Protein AF-A0A059F134-F1 (afdb_monomer)

Solvent-accessible surface area (backbone atoms only — not comparable to full-atom values): 10584 Å² total; per-residue (Å²): 113,68,84,37,81,95,35,43,62,53,50,72,74,30,67,62,47,47,55,62,66,69,61,66,70,82,72,83,47,71,69,58,50,54,48,48,51,55,50,52,50,50,51,49,51,56,49,49,55,48,49,54,50,52,42,71,73,64,70,53,89,82,72,51,71,69,63,45,65,72,32,58,70,51,29,41,49,49,26,54,50,23,54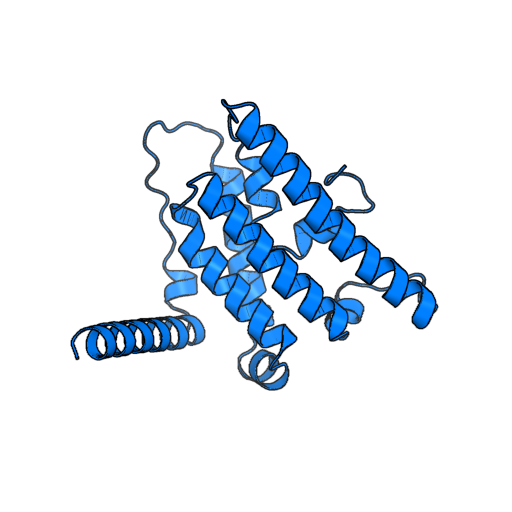,50,40,47,52,51,35,63,74,72,63,44,62,85,50,45,68,60,43,52,51,52,34,48,53,35,42,33,49,37,77,35,50,70,60,29,59,76,68,46,43,65,60,55,48,50,57,54,50,52,53,55,53,60,52,65,72,68,62,83,77,77,68,96,80,71,84,78,77,80,67,61,68,63,64,66,33,72,65,44,47,51,48,54,52,53,51,52,50,52,54,51,54,55,57,57,65,73,73,112

Mean predicted aligned error: 8.73 Å

Foldseek 3Di:
DCPDPVNVVVVVLAFCPVVVVLVVQPPPDPVLVVVVVVLVVVLVVLVVVVVVCCCVVPVDPDDDPVNLLVDLSSLVSSLVVLVSSLVNCVVSVVVLCNVLSVVLSVLSVCSNPPVVVNVVLVVVVLNVVSRVVSVVVSVVPPPDDPDDPDDPDCVSVPDPVVVVVVVVVVVVVVVVVVVVVD

Secondary structure (DSSP, 8-state):
-TTSGGGHHHHHHSTTHHHHHHT-----SHHHHHHHHHHHHHHHHHHHHHHHHHHHHH--S---HHHHHT-HHHHHHHHHHHHHHHHHHHHTT-GGGHHHHHHHHHHHHHHHH-HHHHHHTTHHHHHHHHHHHHHHHHHH-SS--SS------HHHHHSHHHHHHHHHHHHHHHHHHHHTT-

Organism: NCBI:txid1288291

Sequence (182 aa):
IIFSDNYKLLLQILPGLELFFLMEIEIKFKKDKAFLIRYLQLIILKFEIFRFRFFNITSNVDANLNTLHSNADFNEMVAILSALSQRLYEIFKLYEYLEILEYLNFILFIRAKFSDIYEQYNLDQEYKNTQLFIRERSFIGTNNISGSQIYIPTNFKESKFFKIFANKKKWYYFMKSVSKKK

Radius of gyration: 17.88 Å; Cα contacts (8 Å, |Δi|>4): 105; chains: 1; bounding box: 53×46×46 Å

Structure (mmCIF, N/CA/C/O backbone):
data_AF-A0A059F134-F1
#
_entry.id   AF-A0A059F134-F1
#
loop_
_atom_site.group_PDB
_atom_site.id
_atom_site.type_symbol
_atom_site.label_atom_id
_atom_site.label_alt_id
_atom_site.label_comp_id
_atom_site.label_asym_id
_atom_site.label_entity_id
_atom_site.label_seq_id
_atom_site.pdbx_PDB_ins_code
_atom_site.Cartn_x
_atom_site.Cartn_y
_atom_site.Cartn_z
_atom_site.occupancy
_atom_site.B_iso_or_equiv
_atom_site.auth_seq_id
_atom_site.auth_comp_id
_atom_site.auth_asym_id
_atom_site.auth_atom_id
_atom_site.pdbx_PDB_model_num
ATOM 1 N N . ILE A 1 1 ? 9.910 4.420 14.403 1.00 69.12 1 ILE A N 1
ATOM 2 C CA . ILE A 1 1 ? 10.503 3.478 13.420 1.00 69.12 1 ILE A CA 1
ATOM 3 C C . ILE A 1 1 ? 10.040 3.823 12.008 1.00 69.12 1 ILE A C 1
ATOM 5 O O . ILE A 1 1 ? 10.866 4.305 11.262 1.00 69.12 1 ILE A O 1
ATOM 9 N N . ILE A 1 2 ? 8.756 3.697 11.645 1.00 70.31 2 ILE A N 1
ATOM 10 C CA . ILE A 1 2 ? 8.304 3.980 10.261 1.00 70.31 2 ILE A CA 1
ATOM 11 C C . ILE A 1 2 ? 8.560 5.420 9.781 1.00 70.31 2 ILE A C 1
ATOM 13 O O . ILE A 1 2 ? 8.812 5.624 8.601 1.00 70.31 2 ILE A O 1
ATOM 17 N N . PHE A 1 3 ? 8.569 6.403 10.682 1.00 75.56 3 PHE A N 1
ATOM 18 C CA . PHE A 1 3 ? 8.867 7.799 10.335 1.00 75.56 3 PHE A CA 1
ATOM 19 C C . PHE A 1 3 ? 10.362 8.142 10.246 1.00 75.56 3 PHE A C 1
ATOM 21 O O . PHE A 1 3 ? 10.691 9.296 9.996 1.00 75.56 3 PHE A O 1
ATOM 28 N N . SER A 1 4 ? 11.279 7.197 10.486 1.00 81.50 4 SER A N 1
ATOM 29 C CA . SER A 1 4 ? 12.710 7.481 10.309 1.00 81.50 4 SER A CA 1
ATOM 30 C C . SER A 1 4 ? 13.056 7.591 8.826 1.00 81.50 4 SER A C 1
ATOM 32 O O . SER A 1 4 ? 12.424 6.917 8.010 1.00 81.50 4 SER A O 1
ATOM 34 N N . ASP A 1 5 ? 14.128 8.306 8.491 1.00 79.19 5 ASP A N 1
ATOM 35 C CA . ASP A 1 5 ? 14.561 8.515 7.102 1.00 79.19 5 ASP A CA 1
ATOM 36 C C . ASP A 1 5 ? 14.695 7.209 6.302 1.00 79.19 5 ASP A C 1
ATOM 38 O O . ASP A 1 5 ? 14.239 7.134 5.162 1.00 79.19 5 ASP A O 1
ATOM 42 N N . ASN A 1 6 ? 15.170 6.135 6.943 1.00 80.75 6 ASN A N 1
ATOM 43 C CA . ASN A 1 6 ? 15.310 4.800 6.343 1.00 80.75 6 ASN A CA 1
ATOM 44 C C . ASN A 1 6 ? 14.012 4.197 5.775 1.00 80.75 6 ASN A C 1
ATOM 46 O O . ASN A 1 6 ? 14.068 3.352 4.886 1.00 80.75 6 ASN A O 1
ATOM 50 N N . TYR A 1 7 ? 12.851 4.596 6.298 1.00 84.94 7 TYR A N 1
ATOM 51 C CA . TYR A 1 7 ? 11.550 4.013 5.956 1.00 84.94 7 TYR A CA 1
ATOM 52 C C . TYR A 1 7 ? 10.580 5.035 5.371 1.00 84.94 7 TYR A C 1
ATOM 54 O O . TYR A 1 7 ? 9.464 4.677 4.998 1.00 84.94 7 TYR A O 1
ATOM 62 N N . LYS A 1 8 ? 11.005 6.293 5.217 1.00 83.75 8 LYS A N 1
ATOM 63 C CA . LYS A 1 8 ? 10.181 7.364 4.649 1.00 83.75 8 LYS A CA 1
ATOM 64 C C . LYS A 1 8 ? 9.681 7.029 3.240 1.00 83.75 8 LYS A C 1
ATOM 66 O O . LYS A 1 8 ? 8.563 7.395 2.886 1.00 83.75 8 LYS A O 1
ATOM 71 N N . LEU A 1 9 ? 10.461 6.263 2.473 1.00 84.69 9 LEU A N 1
ATOM 72 C CA . LEU A 1 9 ? 10.063 5.745 1.162 1.00 84.69 9 LEU A CA 1
ATOM 73 C C . LEU A 1 9 ? 8.777 4.900 1.224 1.00 84.69 9 LEU A C 1
ATOM 75 O O . LEU A 1 9 ? 7.950 4.982 0.321 1.00 84.69 9 LEU A O 1
ATOM 79 N N . LEU A 1 10 ? 8.554 4.137 2.301 1.00 87.94 10 LEU A N 1
ATOM 80 C CA . LEU A 1 10 ? 7.338 3.330 2.464 1.00 87.94 10 LEU A CA 1
ATOM 81 C C . LEU A 1 10 ? 6.075 4.195 2.495 1.00 87.94 10 LEU A C 1
ATOM 83 O O . LEU A 1 10 ? 5.058 3.803 1.932 1.00 87.94 10 LEU A O 1
ATOM 87 N N . LEU A 1 11 ? 6.151 5.386 3.096 1.00 83.38 11 LEU A N 1
ATOM 88 C CA . LEU A 1 11 ? 5.042 6.344 3.131 1.00 83.38 11 LEU A CA 1
ATOM 89 C C . LEU A 1 11 ? 4.749 6.953 1.751 1.00 83.38 11 LEU A C 1
ATOM 91 O O . LEU A 1 11 ? 3.648 7.439 1.520 1.00 83.38 11 LEU A O 1
ATOM 95 N N . GLN A 1 12 ? 5.717 6.927 0.831 1.00 82.50 12 GLN A N 1
ATOM 96 C CA . GLN A 1 12 ? 5.551 7.425 -0.535 1.00 82.50 12 GLN A CA 1
ATOM 97 C C . GLN A 1 12 ? 4.968 6.356 -1.464 1.00 82.50 12 GLN A C 1
ATOM 99 O O . GLN A 1 12 ? 4.109 6.651 -2.291 1.00 82.50 12 GLN A O 1
ATOM 104 N N . ILE A 1 13 ? 5.427 5.109 -1.331 1.00 87.25 13 ILE A N 1
ATOM 105 C CA . ILE A 1 13 ? 5.074 4.042 -2.278 1.00 87.25 13 ILE A CA 1
ATOM 106 C C . ILE A 1 13 ? 3.805 3.282 -1.882 1.00 87.25 13 ILE A C 1
ATOM 108 O O . ILE A 1 13 ? 3.133 2.748 -2.762 1.00 87.25 13 ILE A O 1
ATOM 112 N N . LEU A 1 14 ? 3.458 3.227 -0.588 1.00 88.38 14 LEU A N 1
ATOM 113 C CA . LEU A 1 14 ? 2.318 2.444 -0.109 1.00 88.38 14 LEU A CA 1
ATOM 114 C C . LEU A 1 14 ? 1.048 3.292 0.006 1.00 88.38 14 LEU A C 1
ATOM 116 O O . LEU A 1 14 ? 1.000 4.225 0.814 1.00 88.38 14 LEU A O 1
ATOM 120 N N . PRO A 1 15 ? -0.015 2.951 -0.744 1.00 84.19 15 PRO A N 1
ATOM 121 C CA . PRO A 1 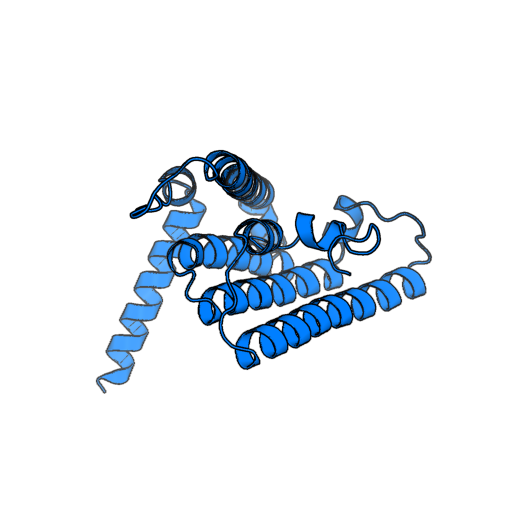15 ? -1.252 3.707 -0.704 1.00 84.19 15 PRO A CA 1
ATOM 122 C C . PRO A 1 15 ? -1.893 3.605 0.683 1.00 84.19 15 PRO A C 1
ATOM 124 O O . PRO A 1 15 ? -1.947 2.539 1.307 1.00 84.19 15 PRO A O 1
ATOM 127 N N . GLY A 1 16 ? -2.340 4.757 1.181 1.00 79.88 16 GLY A N 1
ATOM 128 C CA . GLY A 1 16 ? -3.000 4.899 2.475 1.00 79.88 16 GLY A CA 1
ATOM 129 C C . GLY A 1 16 ? -2.119 4.672 3.703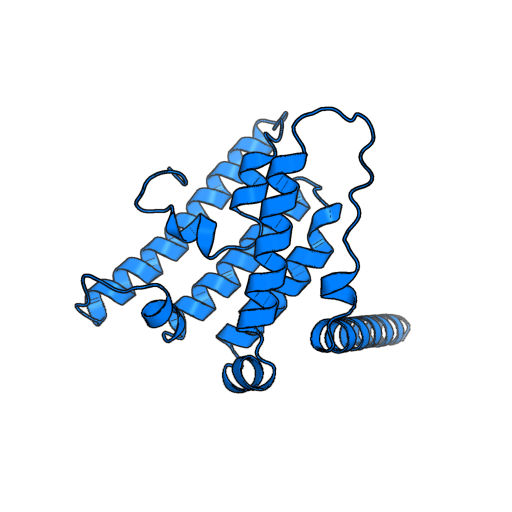 1.00 79.88 16 GLY A C 1
ATOM 130 O O . GLY A 1 16 ? -2.621 4.842 4.808 1.00 79.88 16 GLY A O 1
ATOM 131 N N . LEU A 1 17 ? -0.836 4.321 3.583 1.00 85.38 17 LEU A N 1
ATOM 132 C CA . LEU A 1 17 ? -0.026 4.092 4.783 1.00 85.38 17 LEU A CA 1
ATOM 133 C C . LEU A 1 17 ? 0.193 5.395 5.566 1.00 85.38 17 LEU A C 1
ATOM 135 O O . LEU A 1 17 ? 0.004 5.425 6.776 1.00 85.38 17 LEU A O 1
ATOM 139 N N . GLU A 1 18 ? 0.530 6.481 4.870 1.00 81.12 18 GLU A N 1
ATOM 140 C CA . GLU A 1 18 ? 0.637 7.823 5.456 1.00 81.12 18 GLU A CA 1
ATOM 141 C C . GLU A 1 18 ? -0.687 8.273 6.085 1.00 81.12 18 GLU A C 1
ATOM 143 O O . GLU A 1 18 ? -0.719 8.656 7.251 1.00 81.12 18 GLU A O 1
ATOM 148 N N . LEU A 1 19 ? -1.791 8.126 5.347 1.00 77.06 19 LEU A N 1
ATOM 149 C CA . LEU A 1 19 ? -3.130 8.467 5.822 1.00 77.06 19 LEU A CA 1
ATOM 150 C C . LEU A 1 19 ? -3.497 7.708 7.109 1.00 77.06 19 LEU A C 1
ATOM 152 O O . LEU A 1 19 ? -3.993 8.316 8.051 1.00 77.06 19 LEU A O 1
ATOM 156 N N . PHE A 1 20 ? -3.203 6.407 7.175 1.00 81.69 20 PHE A N 1
ATOM 157 C CA . PHE A 1 20 ? -3.491 5.574 8.345 1.00 81.69 20 PHE A CA 1
ATOM 158 C C . PHE A 1 20 ? -2.817 6.123 9.606 1.00 81.69 20 PHE A C 1
ATOM 160 O O . PHE A 1 20 ? -3.390 6.098 10.693 1.00 81.69 20 PHE A O 1
ATOM 167 N N . PHE A 1 21 ? -1.595 6.635 9.460 1.00 79.00 21 PHE A N 1
ATOM 168 C CA . PHE A 1 21 ? -0.856 7.227 10.565 1.00 79.00 21 PHE A CA 1
ATOM 169 C C . PHE A 1 21 ? -1.318 8.640 10.930 1.00 79.00 21 PHE A C 1
ATOM 171 O O . PHE A 1 21 ? -1.229 9.005 12.099 1.00 79.00 21 PHE A O 1
ATOM 178 N N . LEU A 1 22 ? -1.817 9.414 9.964 1.00 74.31 22 LEU A N 1
ATOM 179 C CA . LEU A 1 22 ? -2.358 10.757 10.201 1.00 74.31 22 LEU A CA 1
ATOM 180 C C . LEU A 1 22 ? -3.716 10.743 10.909 1.00 74.31 22 LEU A C 1
ATOM 182 O O . LEU A 1 22 ? -4.075 11.720 11.552 1.00 74.31 22 LEU A O 1
ATOM 186 N N . MET A 1 23 ? -4.463 9.643 10.828 1.00 70.12 23 MET A N 1
ATOM 187 C CA . MET A 1 23 ? -5.796 9.515 11.429 1.00 70.12 23 MET A CA 1
ATOM 188 C C . MET A 1 23 ? -5.825 9.507 12.964 1.00 70.12 23 MET A C 1
ATOM 190 O O . MET A 1 23 ? -6.910 9.368 13.521 1.00 70.12 23 MET A O 1
ATOM 194 N N . GLU A 1 24 ? -4.670 9.591 13.641 1.00 66.00 24 GLU A N 1
ATOM 195 C CA . GLU A 1 24 ? -4.537 9.535 15.110 1.00 66.00 24 GLU A CA 1
ATOM 196 C C . GLU A 1 24 ? -5.468 8.494 15.759 1.00 66.00 24 GLU A C 1
ATOM 198 O O . GLU A 1 24 ? -6.126 8.746 16.767 1.00 66.00 24 GLU A O 1
ATOM 203 N N . ILE A 1 25 ? -5.556 7.308 15.144 1.00 68.81 25 ILE A N 1
ATOM 204 C CA . ILE A 1 25 ? -6.541 6.288 15.512 1.00 68.81 25 ILE A CA 1
ATOM 205 C C . ILE A 1 25 ? -6.384 5.966 16.998 1.00 68.81 25 ILE A C 1
ATOM 207 O O . ILE A 1 25 ? -5.345 5.461 17.435 1.00 68.81 25 ILE A O 1
ATOM 211 N N . GLU A 1 26 ? -7.431 6.222 17.782 1.00 69.19 26 GLU A N 1
ATOM 212 C CA . GLU A 1 26 ? -7.433 5.900 19.203 1.00 69.19 26 GLU A CA 1
ATOM 213 C C . GLU A 1 26 ? -7.557 4.379 19.373 1.00 69.19 26 GLU A C 1
ATOM 215 O O . GLU A 1 26 ? -8.643 3.794 19.419 1.00 69.19 26 GLU A O 1
ATOM 220 N N . ILE A 1 27 ? -6.414 3.698 19.442 1.00 78.19 27 ILE A N 1
ATOM 221 C CA . ILE A 1 27 ? -6.379 2.246 19.611 1.00 78.19 27 ILE A CA 1
ATOM 222 C C . ILE A 1 27 ? -6.677 1.910 21.075 1.00 78.19 27 ILE A C 1
ATOM 224 O O . ILE A 1 27 ? -5.778 1.863 21.919 1.00 78.19 27 ILE A O 1
ATOM 228 N N . LYS A 1 28 ? -7.953 1.666 21.380 1.00 75.31 28 LYS A N 1
ATOM 229 C CA . LYS A 1 28 ? -8.431 1.417 22.751 1.00 75.31 28 LYS A CA 1
ATOM 230 C C . LYS A 1 28 ? -7.926 0.096 23.332 1.00 75.31 28 LYS A C 1
ATOM 232 O O . LYS A 1 28 ? -7.564 0.028 24.505 1.00 75.31 28 LYS A O 1
ATOM 237 N N . PHE A 1 29 ? -7.848 -0.960 22.522 1.00 81.25 29 PHE A N 1
ATOM 238 C CA . PHE A 1 29 ? -7.494 -2.295 23.006 1.00 81.25 29 PHE A CA 1
ATOM 239 C C . PHE A 1 29 ? -5.999 -2.597 22.858 1.00 81.25 29 PHE A C 1
ATOM 241 O O . PHE A 1 29 ? -5.406 -2.436 21.791 1.00 81.25 29 PHE A O 1
ATOM 248 N N . LYS A 1 30 ? -5.380 -3.140 23.918 1.00 85.00 30 LYS A N 1
ATOM 249 C CA . LYS A 1 30 ? -3.971 -3.593 23.894 1.00 85.00 30 LYS A CA 1
ATOM 250 C C . LYS A 1 30 ? -3.700 -4.612 22.778 1.00 85.00 30 LYS A C 1
ATOM 252 O O . LYS A 1 30 ? -2.626 -4.589 22.183 1.00 85.00 30 LYS A O 1
ATOM 257 N N . LYS A 1 31 ? -4.676 -5.482 22.485 1.00 86.00 31 LYS A N 1
ATOM 258 C CA . LYS A 1 31 ? -4.599 -6.476 21.404 1.00 86.00 31 LYS A CA 1
ATOM 259 C C . LYS A 1 31 ? -4.397 -5.813 20.041 1.00 86.00 31 LYS A C 1
ATOM 261 O O . LYS A 1 31 ? -3.527 -6.246 19.292 1.00 86.00 31 LYS A O 1
ATOM 266 N N . ASP A 1 32 ? -5.135 -4.747 19.759 1.00 84.25 32 ASP A N 1
ATOM 267 C CA . ASP A 1 32 ? -5.074 -4.043 18.477 1.00 84.25 32 ASP A CA 1
ATOM 268 C C . ASP A 1 32 ? -3.755 -3.270 18.338 1.00 84.25 32 ASP A C 1
ATOM 270 O O . ASP A 1 32 ? -3.155 -3.267 17.266 1.00 84.25 32 ASP A O 1
ATOM 274 N N . LYS A 1 33 ? -3.220 -2.722 19.443 1.00 85.50 33 LYS A N 1
ATOM 275 C CA . LYS A 1 33 ? -1.868 -2.126 19.463 1.00 85.50 33 LYS A CA 1
ATOM 276 C C . LYS A 1 33 ? -0.796 -3.164 19.136 1.00 85.50 33 LYS A C 1
ATOM 278 O O . LYS A 1 33 ? 0.066 -2.922 18.296 1.00 85.50 33 LYS A O 1
ATOM 283 N N . ALA A 1 34 ? -0.853 -4.329 19.783 1.00 87.50 34 ALA A N 1
ATOM 284 C CA . ALA A 1 34 ? 0.082 -5.419 19.519 1.00 87.50 34 ALA A CA 1
ATOM 285 C C . ALA A 1 34 ? -0.039 -5.932 18.076 1.00 87.50 34 ALA A C 1
ATOM 287 O O . ALA A 1 34 ? 0.974 -6.229 17.440 1.00 87.50 34 ALA A O 1
ATOM 288 N N . PHE A 1 35 ? -1.265 -6.002 17.551 1.00 87.56 35 PHE A N 1
ATOM 289 C CA . PHE A 1 35 ? -1.515 -6.370 16.165 1.00 87.56 35 PHE A CA 1
ATOM 290 C C . PHE A 1 35 ? -0.889 -5.360 15.202 1.00 87.56 35 PHE A C 1
ATOM 292 O O . PHE A 1 35 ? -0.137 -5.766 14.319 1.00 87.56 35 PHE A O 1
ATOM 299 N N . LEU A 1 36 ? -1.123 -4.059 15.414 1.00 88.44 36 LEU A N 1
ATOM 300 C CA . LEU A 1 36 ? -0.514 -3.000 14.615 1.00 88.44 36 LEU A CA 1
ATOM 301 C C . LEU A 1 36 ? 1.009 -3.121 14.623 1.00 88.44 36 LEU A C 1
ATOM 303 O O . LEU A 1 36 ? 1.608 -3.191 13.559 1.00 88.44 36 LEU A O 1
ATOM 307 N N . ILE A 1 37 ? 1.638 -3.234 15.796 1.00 88.56 37 ILE A N 1
ATOM 308 C CA . ILE A 1 37 ? 3.101 -3.362 15.906 1.00 88.56 37 ILE A CA 1
ATOM 309 C C . ILE A 1 37 ? 3.623 -4.537 15.070 1.00 88.56 37 ILE A C 1
ATOM 311 O O . ILE A 1 37 ? 4.546 -4.353 14.277 1.00 88.56 37 ILE A O 1
ATOM 315 N N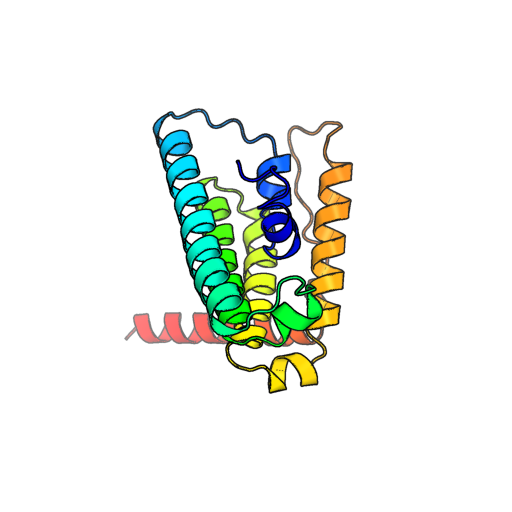 . ARG A 1 38 ? 3.014 -5.724 15.194 1.00 90.19 38 ARG A N 1
ATOM 316 C CA . ARG A 1 38 ? 3.401 -6.906 14.400 1.00 90.19 38 ARG A CA 1
ATOM 317 C C . ARG A 1 38 ? 3.241 -6.665 12.905 1.00 90.19 38 ARG A C 1
ATOM 319 O O . ARG A 1 38 ? 4.061 -7.114 12.108 1.00 90.19 38 ARG A O 1
ATOM 326 N N . TYR A 1 39 ? 2.198 -5.942 12.528 1.00 89.88 39 TYR A N 1
ATOM 327 C CA . TYR A 1 39 ? 1.944 -5.591 11.145 1.00 89.88 39 TYR A CA 1
ATOM 328 C C . TYR A 1 39 ? 3.015 -4.669 10.566 1.00 89.88 39 TYR A C 1
ATOM 330 O O . TYR A 1 39 ? 3.543 -4.917 9.485 1.00 89.88 39 TYR A O 1
ATOM 338 N N . LEU A 1 40 ? 3.385 -3.634 11.319 1.00 89.00 40 LEU A N 1
ATOM 339 C CA . LEU A 1 40 ? 4.441 -2.702 10.939 1.00 89.00 40 LEU A CA 1
ATOM 340 C C . LEU A 1 40 ? 5.796 -3.411 10.851 1.00 89.00 40 LEU A C 1
ATOM 342 O O . LEU A 1 40 ? 6.554 -3.168 9.916 1.00 89.00 40 LEU A O 1
ATOM 346 N N . GLN A 1 41 ? 6.076 -4.338 11.771 1.00 91.44 41 GLN A N 1
ATOM 347 C CA . GLN A 1 41 ? 7.264 -5.193 11.711 1.00 91.44 41 GLN A CA 1
ATOM 348 C C . GLN A 1 41 ? 7.285 -6.061 10.450 1.00 91.44 41 GLN A C 1
ATOM 350 O O . GLN A 1 41 ? 8.336 -6.189 9.832 1.00 91.44 41 GLN A 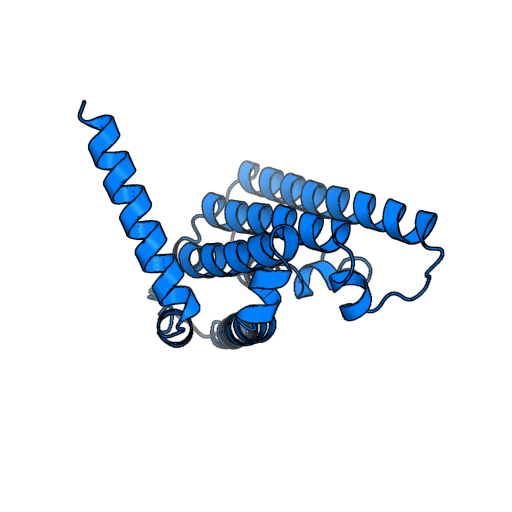O 1
ATOM 355 N N . LEU A 1 42 ? 6.145 -6.622 10.036 1.00 92.56 42 LEU A N 1
ATOM 356 C CA . LEU A 1 42 ? 6.051 -7.410 8.806 1.00 92.56 42 LEU A CA 1
ATOM 357 C C . LEU A 1 42 ? 6.309 -6.555 7.556 1.00 92.56 42 LEU A C 1
ATOM 359 O O . LEU A 1 42 ? 7.036 -6.992 6.663 1.00 92.56 42 LEU A O 1
ATOM 363 N N . ILE A 1 43 ? 5.750 -5.339 7.511 1.00 91.62 43 ILE A N 1
ATOM 364 C CA . ILE A 1 43 ? 5.994 -4.372 6.430 1.00 91.62 43 ILE A CA 1
ATOM 365 C C . ILE A 1 43 ? 7.492 -4.056 6.338 1.00 91.62 43 ILE A C 1
ATOM 367 O O . ILE A 1 43 ? 8.087 -4.192 5.269 1.00 91.62 43 ILE A O 1
ATOM 371 N N . ILE A 1 44 ? 8.108 -3.697 7.469 1.00 92.38 44 ILE A N 1
ATOM 372 C CA . ILE A 1 44 ? 9.540 -3.386 7.554 1.00 92.38 44 ILE A CA 1
ATOM 373 C C . ILE A 1 44 ? 10.382 -4.589 7.129 1.00 92.38 44 ILE A C 1
ATOM 375 O O . ILE A 1 44 ? 11.258 -4.447 6.287 1.00 92.38 44 ILE A O 1
ATOM 379 N N . LEU A 1 45 ? 10.098 -5.782 7.652 1.00 94.19 45 LEU A N 1
ATOM 380 C CA . LEU A 1 45 ? 10.858 -6.991 7.337 1.00 94.19 45 LEU A CA 1
ATOM 381 C C . LEU A 1 45 ? 10.843 -7.294 5.836 1.00 94.19 45 LEU A C 1
ATOM 383 O O . LEU A 1 45 ? 11.882 -7.586 5.249 1.00 94.19 45 LEU A O 1
ATOM 387 N N . LYS A 1 46 ? 9.672 -7.221 5.197 1.00 93.62 46 LYS A N 1
ATOM 388 C CA . LYS A 1 46 ? 9.547 -7.486 3.760 1.00 93.62 46 LYS A CA 1
ATOM 389 C C . LYS A 1 46 ? 10.302 -6.444 2.930 1.00 93.62 46 LYS A C 1
ATOM 391 O O . LYS A 1 46 ? 10.938 -6.813 1.943 1.00 93.62 46 LYS A O 1
ATOM 396 N N . PHE A 1 47 ? 10.261 -5.180 3.349 1.00 93.00 47 PHE A N 1
ATOM 397 C CA . PHE A 1 47 ? 11.028 -4.104 2.728 1.00 93.00 47 PHE A CA 1
ATOM 398 C C . PHE A 1 47 ? 12.540 -4.303 2.892 1.00 93.00 47 PHE A C 1
ATOM 400 O O . PHE A 1 47 ? 13.274 -4.200 1.915 1.00 93.00 47 PHE A O 1
ATOM 407 N N . GLU A 1 48 ? 13.007 -4.672 4.084 1.00 92.12 48 GLU A N 1
ATOM 408 C CA . GLU A 1 48 ? 14.424 -4.934 4.358 1.00 92.12 48 GLU A CA 1
ATOM 409 C C . GLU A 1 48 ? 14.959 -6.141 3.584 1.00 92.12 48 GLU A C 1
ATOM 411 O O . GLU A 1 48 ? 16.072 -6.092 3.070 1.00 92.12 48 GLU A O 1
ATOM 416 N N . ILE A 1 49 ? 14.160 -7.201 3.417 1.00 92.88 49 ILE A N 1
ATOM 417 C CA . ILE A 1 49 ? 14.526 -8.340 2.560 1.00 92.88 49 ILE A CA 1
ATOM 418 C C . ILE A 1 49 ? 14.745 -7.880 1.116 1.00 92.88 49 ILE A C 1
ATOM 420 O O . ILE A 1 49 ? 15.718 -8.295 0.484 1.00 92.88 49 ILE A O 1
ATOM 424 N N . PHE A 1 50 ? 13.852 -7.037 0.587 1.00 92.00 50 PHE A N 1
ATOM 425 C CA . PHE A 1 50 ? 14.039 -6.453 -0.739 1.00 92.00 50 PHE A CA 1
ATOM 426 C C . PHE A 1 50 ? 15.303 -5.592 -0.777 1.00 92.00 50 PHE A C 1
ATOM 428 O O . PHE A 1 50 ? 16.144 -5.803 -1.644 1.00 92.00 50 PHE A O 1
ATOM 435 N N . ARG A 1 51 ? 15.465 -4.675 0.183 1.00 89.06 51 ARG A N 1
ATOM 436 C CA . ARG A 1 51 ? 16.599 -3.750 0.263 1.00 89.06 51 ARG A CA 1
ATOM 437 C C . ARG A 1 51 ? 17.920 -4.515 0.258 1.00 89.06 51 ARG A C 1
ATOM 439 O O . ARG A 1 51 ? 18.755 -4.297 -0.610 1.00 89.06 51 ARG A O 1
ATOM 446 N N . PHE A 1 52 ? 18.067 -5.487 1.152 1.00 89.44 52 PHE A N 1
ATOM 447 C CA . PHE A 1 52 ? 19.250 -6.339 1.226 1.00 89.44 52 PHE A CA 1
ATOM 448 C C . PHE A 1 52 ? 19.559 -7.015 -0.114 1.00 89.44 52 PHE A C 1
ATOM 450 O O . PHE A 1 52 ? 20.694 -6.974 -0.576 1.00 89.44 52 PHE A O 1
ATOM 457 N N . ARG A 1 53 ? 18.554 -7.607 -0.771 1.00 88.00 53 ARG A N 1
ATOM 458 C CA . ARG A 1 53 ? 18.745 -8.266 -2.072 1.00 88.00 53 ARG A CA 1
ATOM 459 C C . ARG A 1 53 ? 19.128 -7.273 -3.159 1.00 88.00 53 ARG A C 1
ATOM 461 O O . ARG A 1 53 ? 20.098 -7.500 -3.868 1.00 88.00 53 ARG A O 1
ATOM 468 N N . PHE A 1 54 ? 18.392 -6.176 -3.272 1.00 86.50 54 PHE A N 1
ATOM 469 C CA . PHE A 1 54 ? 18.595 -5.181 -4.311 1.00 86.50 54 PHE A CA 1
ATOM 470 C C . PHE A 1 54 ? 19.990 -4.557 -4.215 1.00 86.50 54 PHE A C 1
ATOM 472 O O . PHE A 1 54 ? 20.735 -4.586 -5.191 1.00 86.50 54 PHE A O 1
ATOM 479 N N . PHE A 1 55 ? 20.384 -4.073 -3.036 1.00 81.06 55 PHE A N 1
ATOM 480 C CA . PHE A 1 55 ? 21.666 -3.393 -2.847 1.00 81.06 55 PHE A CA 1
ATOM 481 C C . PHE A 1 55 ? 22.868 -4.350 -2.901 1.00 81.06 55 PHE A C 1
ATOM 483 O O . PHE A 1 55 ? 23.896 -3.982 -3.462 1.00 81.06 55 PHE A O 1
ATOM 490 N N . ASN A 1 56 ? 22.739 -5.593 -2.418 1.00 80.25 56 ASN A N 1
ATOM 491 C CA . ASN A 1 56 ? 23.837 -6.565 -2.512 1.00 80.25 56 ASN A CA 1
ATOM 492 C C . ASN A 1 56 ? 24.039 -7.124 -3.922 1.00 80.25 56 ASN A C 1
ATOM 494 O O . ASN A 1 56 ? 25.157 -7.486 -4.270 1.00 80.25 56 ASN A O 1
ATOM 498 N N . ILE A 1 57 ? 22.973 -7.244 -4.717 1.00 73.00 57 ILE A N 1
ATOM 499 C CA . ILE A 1 57 ? 23.056 -7.822 -6.065 1.00 73.00 57 ILE A CA 1
ATOM 500 C C . ILE A 1 57 ? 23.440 -6.758 -7.097 1.00 73.00 57 ILE A C 1
ATOM 502 O O . ILE A 1 57 ? 24.170 -7.057 -8.036 1.00 73.00 57 ILE A O 1
ATOM 506 N N . THR A 1 58 ? 22.950 -5.523 -6.949 1.00 68.06 58 THR A N 1
ATOM 507 C CA . THR A 1 58 ? 23.122 -4.486 -7.981 1.00 68.06 58 THR A CA 1
ATOM 508 C C . THR A 1 58 ? 24.304 -3.549 -7.743 1.00 68.06 58 THR A C 1
ATOM 510 O O . THR A 1 58 ? 24.631 -2.784 -8.646 1.00 68.06 58 THR A O 1
ATOM 513 N N . SER A 1 59 ? 24.930 -3.568 -6.557 1.00 66.25 59 SER A N 1
ATOM 514 C CA . SER A 1 59 ? 25.976 -2.612 -6.134 1.00 66.25 59 SER A CA 1
ATOM 515 C C . SER A 1 59 ? 25.589 -1.128 -6.293 1.00 66.25 59 SER A C 1
ATOM 517 O O . SER A 1 59 ? 26.443 -0.248 -6.201 1.00 66.25 59 SER A O 1
ATOM 519 N N . ASN A 1 60 ? 24.309 -0.827 -6.539 1.00 63.94 60 ASN A N 1
ATOM 520 C CA . ASN A 1 60 ? 23.808 0.526 -6.751 1.00 63.94 60 ASN A CA 1
ATOM 521 C C . ASN A 1 60 ? 23.573 1.188 -5.405 1.00 63.94 60 ASN A C 1
ATOM 523 O O . ASN A 1 60 ? 22.596 0.869 -4.741 1.00 63.94 60 ASN A O 1
ATOM 527 N N . VAL A 1 61 ? 24.436 2.121 -5.015 1.00 61.59 61 VAL A N 1
ATOM 528 C CA . VAL A 1 61 ? 24.317 2.826 -3.730 1.00 61.59 61 VAL A CA 1
ATOM 529 C C . VAL A 1 61 ? 23.225 3.909 -3.773 1.00 61.59 61 VAL A C 1
ATOM 531 O O . VAL A 1 61 ? 22.598 4.166 -2.751 1.00 61.59 61 VAL A O 1
ATOM 534 N N . ASP A 1 62 ? 22.894 4.431 -4.963 1.00 64.88 62 ASP A N 1
ATOM 535 C CA . ASP A 1 62 ? 21.905 5.502 -5.164 1.00 64.88 62 ASP A CA 1
ATOM 536 C C . ASP A 1 62 ? 20.844 5.127 -6.214 1.00 64.88 62 ASP A C 1
ATOM 538 O O . ASP A 1 62 ? 20.888 5.536 -7.376 1.00 64.88 62 ASP A O 1
ATOM 542 N N . ALA A 1 63 ? 19.850 4.332 -5.811 1.00 72.25 63 ALA A N 1
ATOM 543 C CA . ALA A 1 63 ? 18.683 4.059 -6.647 1.00 72.25 63 ALA A CA 1
ATOM 544 C C . ALA A 1 63 ? 17.564 5.068 -6.364 1.00 72.25 63 ALA A C 1
ATOM 546 O O . ALA A 1 63 ? 17.004 5.113 -5.268 1.00 72.25 63 ALA A O 1
ATOM 547 N N . ASN A 1 64 ? 17.201 5.859 -7.375 1.00 82.00 64 ASN A N 1
ATOM 548 C CA . ASN A 1 64 ? 16.010 6.701 -7.309 1.00 82.00 64 ASN A CA 1
ATOM 549 C C . ASN A 1 64 ? 14.726 5.870 -7.525 1.00 82.00 64 ASN A C 1
ATOM 551 O O . ASN A 1 64 ? 14.764 4.712 -7.949 1.00 82.00 64 ASN A O 1
ATOM 555 N N . LEU A 1 65 ? 13.567 6.474 -7.249 1.00 81.31 65 LEU A N 1
ATOM 556 C CA . LEU A 1 65 ? 12.276 5.783 -7.316 1.00 81.31 65 LEU A CA 1
ATOM 557 C C . LEU A 1 65 ? 11.936 5.264 -8.724 1.00 81.31 65 LEU A C 1
ATOM 559 O O . LEU A 1 65 ? 11.321 4.207 -8.843 1.00 81.31 65 LEU A O 1
ATOM 563 N N . ASN A 1 66 ? 12.368 5.952 -9.785 1.00 81.62 66 ASN A N 1
ATOM 564 C CA . ASN A 1 66 ? 12.151 5.488 -11.158 1.00 81.62 66 ASN A CA 1
ATOM 565 C C . ASN A 1 66 ? 12.945 4.205 -11.427 1.00 81.62 66 ASN A C 1
ATOM 567 O O . ASN A 1 66 ? 12.386 3.241 -11.940 1.00 81.62 66 ASN A O 1
ATOM 571 N N . THR A 1 67 ? 14.213 4.156 -11.006 1.00 83.75 67 THR A N 1
ATOM 572 C CA . THR A 1 67 ? 15.051 2.953 -11.113 1.00 83.75 67 THR A CA 1
ATOM 573 C C . THR A 1 67 ? 14.449 1.781 -10.343 1.00 83.75 67 THR A C 1
ATOM 575 O O . THR A 1 67 ? 14.400 0.664 -10.855 1.00 83.75 67 THR A O 1
ATOM 578 N N . LEU A 1 68 ? 13.950 2.030 -9.128 1.00 87.38 68 LEU A N 1
ATOM 579 C CA . LEU A 1 68 ? 13.271 1.006 -8.333 1.00 87.38 68 LEU A CA 1
ATOM 580 C C . LEU A 1 68 ? 12.013 0.498 -9.042 1.00 87.38 68 LEU A C 1
ATOM 582 O O . LEU A 1 68 ? 11.784 -0.702 -9.112 1.00 87.38 68 LEU A O 1
ATOM 586 N N . HIS A 1 69 ? 11.225 1.389 -9.631 1.00 87.69 69 HIS A N 1
ATOM 587 C CA . HIS A 1 69 ? 10.013 1.021 -10.348 1.00 87.69 69 HIS A CA 1
ATOM 588 C C . HIS A 1 69 ? 10.228 0.269 -11.665 1.00 87.69 69 HIS A C 1
ATOM 590 O O . HIS A 1 69 ? 9.287 -0.367 -12.140 1.00 87.69 69 HIS A O 1
ATOM 596 N N . SER A 1 70 ? 11.432 0.293 -12.231 1.00 86.00 70 SER A N 1
ATOM 597 C CA . SER A 1 70 ? 11.811 -0.585 -13.345 1.00 86.00 70 SER A CA 1
ATOM 598 C C . SER A 1 70 ? 12.185 -1.999 -12.885 1.00 86.00 70 SER A C 1
ATOM 600 O O . SER A 1 70 ? 12.340 -2.898 -13.707 1.00 86.00 70 SER A O 1
ATOM 602 N N . ASN A 1 71 ? 12.337 -2.228 -11.576 1.00 90.12 71 ASN A N 1
ATOM 603 C CA . ASN A 1 71 ? 12.661 -3.532 -11.015 1.00 90.12 71 ASN A CA 1
ATOM 604 C C . ASN A 1 71 ? 11.381 -4.321 -10.673 1.00 90.12 71 ASN A C 1
ATOM 606 O O . ASN A 1 71 ? 10.529 -3.873 -9.902 1.00 90.12 71 ASN A O 1
ATOM 610 N N . ALA A 1 72 ? 11.255 -5.528 -11.232 1.00 90.56 72 ALA A N 1
ATOM 611 C CA . ALA A 1 72 ? 10.080 -6.376 -11.030 1.00 90.56 72 ALA A CA 1
ATOM 612 C C . ALA A 1 72 ? 9.900 -6.811 -9.562 1.00 90.56 72 ALA A C 1
ATOM 614 O O . ALA A 1 72 ? 8.784 -6.744 -9.043 1.00 90.56 72 ALA A O 1
ATOM 615 N N . ASP A 1 73 ? 10.986 -7.174 -8.868 1.00 91.94 73 ASP A N 1
ATOM 616 C CA . ASP A 1 73 ? 10.939 -7.577 -7.454 1.00 91.94 73 ASP A CA 1
ATOM 617 C C . ASP A 1 73 ? 10.476 -6.426 -6.553 1.00 91.94 73 ASP A C 1
ATOM 619 O O . ASP A 1 73 ? 9.741 -6.642 -5.584 1.00 91.94 73 ASP A O 1
ATOM 623 N N . PHE A 1 74 ? 10.873 -5.193 -6.878 1.00 93.19 74 PHE A N 1
ATOM 624 C CA . PHE A 1 74 ? 10.402 -4.000 -6.184 1.00 93.19 74 PHE A CA 1
ATOM 625 C C . PHE A 1 74 ? 8.899 -3.810 -6.372 1.00 93.19 74 PHE A C 1
ATOM 627 O O . PHE A 1 74 ? 8.177 -3.666 -5.386 1.00 93.19 74 PHE A O 1
ATOM 634 N N . ASN A 1 75 ? 8.408 -3.847 -7.614 1.00 94.12 75 ASN A N 1
ATOM 635 C CA . ASN A 1 75 ? 6.981 -3.673 -7.893 1.00 94.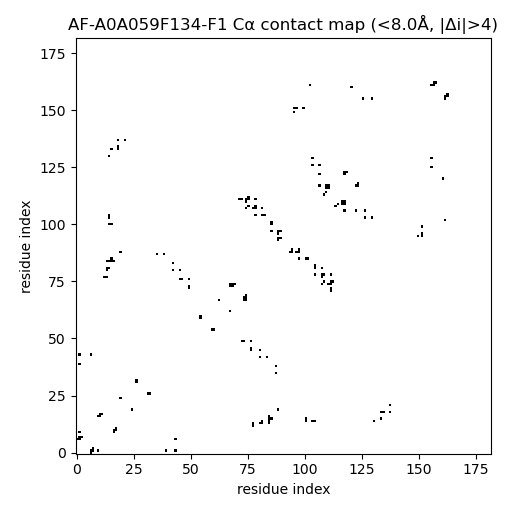12 75 ASN A CA 1
ATOM 636 C C . ASN A 1 75 ? 6.135 -4.776 -7.238 1.00 94.12 75 ASN A C 1
ATOM 638 O O . ASN A 1 75 ? 5.075 -4.488 -6.682 1.00 94.12 75 ASN A O 1
ATOM 642 N N . GLU A 1 76 ? 6.613 -6.022 -7.230 1.00 95.19 76 GLU A N 1
ATOM 643 C CA . GLU A 1 76 ? 5.960 -7.122 -6.516 1.00 95.19 76 GLU A CA 1
ATOM 644 C C . GLU A 1 76 ? 5.954 -6.907 -4.999 1.00 95.19 76 GLU A C 1
ATOM 646 O O . GLU A 1 76 ? 4.920 -7.092 -4.350 1.00 95.19 76 GLU A O 1
ATOM 651 N N . MET A 1 77 ? 7.075 -6.471 -4.421 1.00 95.69 77 MET A N 1
ATOM 652 C CA . MET A 1 77 ? 7.151 -6.120 -3.005 1.00 95.69 77 MET A CA 1
ATOM 653 C C . MET A 1 77 ? 6.151 -5.010 -2.654 1.00 95.69 77 MET A C 1
ATOM 655 O O . MET A 1 77 ? 5.384 -5.175 -1.704 1.00 95.69 77 MET A O 1
ATOM 659 N N . VAL A 1 78 ? 6.088 -3.938 -3.449 1.00 95.19 78 VAL A N 1
ATOM 660 C CA . VAL A 1 78 ? 5.132 -2.836 -3.264 1.00 95.19 78 VAL A CA 1
ATOM 661 C C . VAL A 1 78 ? 3.691 -3.337 -3.355 1.00 95.19 78 VAL A C 1
ATOM 663 O O . VAL A 1 78 ? 2.887 -3.014 -2.482 1.00 95.19 78 VAL A O 1
ATOM 666 N N . ALA A 1 79 ? 3.361 -4.179 -4.338 1.00 95.12 79 ALA A N 1
ATOM 667 C CA . ALA A 1 79 ? 2.023 -4.755 -4.470 1.00 95.12 79 ALA A CA 1
ATOM 668 C C . ALA A 1 79 ? 1.633 -5.596 -3.239 1.00 95.12 79 ALA A C 1
ATOM 670 O O . ALA A 1 79 ? 0.546 -5.414 -2.686 1.00 95.12 79 ALA A O 1
ATOM 671 N N . ILE A 1 80 ? 2.534 -6.452 -2.740 1.00 94.69 80 ILE A N 1
ATOM 672 C CA . ILE A 1 80 ? 2.307 -7.240 -1.517 1.00 94.69 80 ILE A CA 1
ATOM 673 C C . ILE A 1 80 ? 2.084 -6.322 -0.312 1.00 94.69 80 ILE A C 1
ATOM 675 O O . ILE A 1 80 ? 1.129 -6.509 0.443 1.00 94.69 80 ILE A O 1
ATOM 679 N N . LEU A 1 81 ? 2.947 -5.323 -0.127 1.00 94.75 81 LEU A N 1
ATOM 680 C CA . LEU A 1 81 ? 2.838 -4.382 0.983 1.00 94.75 81 LEU A CA 1
ATOM 681 C C . LEU A 1 81 ? 1.573 -3.514 0.894 1.00 94.75 81 LEU A C 1
ATOM 683 O O . LEU A 1 81 ? 1.002 -3.177 1.927 1.00 94.75 81 LEU A O 1
ATOM 687 N N . SER A 1 82 ? 1.097 -3.190 -0.308 1.00 93.50 82 SER A N 1
ATOM 688 C CA . SER A 1 82 ? -0.144 -2.434 -0.519 1.00 93.50 82 SER A CA 1
ATOM 689 C C . SER A 1 82 ? -1.389 -3.236 -0.116 1.00 93.50 82 SER A C 1
ATOM 691 O O . SER A 1 82 ? -2.255 -2.739 0.609 1.00 93.50 82 SER A O 1
ATOM 693 N N . ALA A 1 83 ? -1.422 -4.531 -0.451 1.00 92.38 83 ALA A N 1
ATOM 694 C CA . ALA A 1 83 ? -2.452 -5.451 0.023 1.00 92.38 83 ALA A CA 1
ATOM 695 C C . ALA A 1 83 ? -2.388 -5.621 1.545 1.00 92.38 83 ALA A C 1
ATOM 697 O O . ALA A 1 83 ? -3.418 -5.722 2.216 1.00 92.38 83 ALA A O 1
ATOM 698 N N . LEU A 1 84 ? -1.175 -5.610 2.110 1.00 91.12 84 LEU A N 1
ATOM 699 C CA . LEU A 1 84 ? -1.022 -5.572 3.552 1.00 91.12 84 LEU A CA 1
ATOM 700 C C . LEU A 1 84 ? -1.586 -4.255 4.128 1.00 91.12 84 LEU A C 1
ATOM 702 O O . LEU A 1 84 ? -2.367 -4.308 5.074 1.00 91.12 84 LEU A O 1
ATOM 706 N N . SER A 1 85 ? -1.268 -3.093 3.561 1.00 89.44 85 SER A N 1
ATOM 707 C CA . SER A 1 85 ? -1.829 -1.803 3.993 1.00 89.44 85 SER A CA 1
ATOM 708 C C . SER A 1 85 ? -3.360 -1.850 4.052 1.00 89.44 85 SER A C 1
ATOM 710 O O . SER A 1 85 ? -3.946 -1.536 5.083 1.00 89.44 85 SER A O 1
ATOM 712 N N . GLN A 1 86 ? -4.023 -2.375 3.019 1.00 91.06 86 GLN A N 1
ATOM 713 C CA . GLN A 1 86 ? -5.486 -2.497 3.001 1.00 91.06 86 GLN A CA 1
ATOM 714 C C . GLN A 1 86 ? -6.047 -3.332 4.165 1.00 91.06 86 GLN A C 1
ATOM 716 O O . GLN A 1 86 ? -7.049 -2.950 4.766 1.00 91.06 86 GLN A O 1
ATOM 721 N N . ARG A 1 87 ? -5.395 -4.435 4.548 1.00 89.94 87 ARG A N 1
ATOM 722 C CA . ARG A 1 87 ? -5.846 -5.228 5.706 1.00 89.94 87 ARG A CA 1
ATOM 723 C C . ARG A 1 87 ? -5.763 -4.459 7.027 1.00 89.94 87 ARG A C 1
ATOM 725 O O . ARG A 1 87 ? -6.549 -4.750 7.924 1.00 89.94 87 ARG A O 1
ATOM 732 N N . LEU A 1 88 ? -4.857 -3.483 7.174 1.00 89.00 88 LEU A N 1
ATOM 733 C CA . LEU A 1 88 ? -4.888 -2.592 8.344 1.00 89.00 88 LEU A CA 1
ATOM 734 C C . LEU A 1 88 ? -6.209 -1.825 8.385 1.00 89.00 88 LEU A C 1
ATOM 736 O O . LEU A 1 88 ? -6.878 -1.820 9.413 1.00 89.00 88 LEU A O 1
ATOM 740 N N . TYR A 1 89 ? -6.624 -1.249 7.259 1.00 89.25 89 TYR A N 1
ATOM 741 C CA . TYR A 1 89 ? -7.892 -0.527 7.169 1.00 89.25 89 TYR A CA 1
ATOM 742 C C . TYR A 1 89 ? -9.092 -1.421 7.497 1.00 89.25 89 TYR A C 1
ATOM 744 O O . TYR A 1 89 ? -9.984 -1.000 8.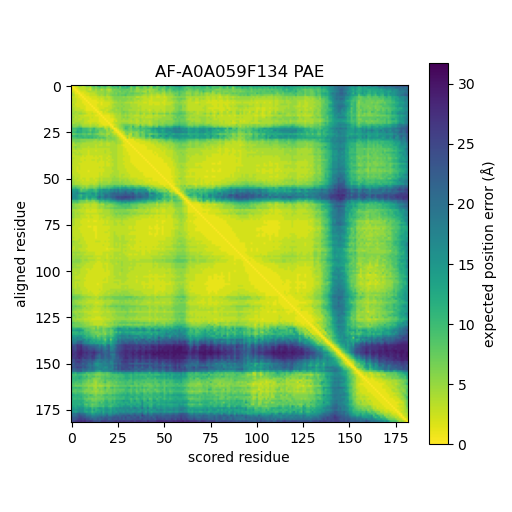229 1.00 89.25 89 TYR A O 1
ATOM 752 N N . GLU A 1 90 ? -9.094 -2.674 7.037 1.00 89.06 90 GLU A N 1
ATOM 753 C CA . GLU A 1 90 ? -10.145 -3.646 7.370 1.00 89.06 90 GLU A CA 1
ATOM 754 C C . GLU A 1 90 ? -10.217 -3.933 8.879 1.00 89.06 90 GLU A C 1
ATOM 756 O O . GLU A 1 90 ? -11.305 -3.966 9.458 1.00 89.06 90 GLU A O 1
ATOM 761 N N . ILE A 1 91 ? -9.064 -4.108 9.531 1.00 86.12 91 ILE A N 1
ATOM 762 C CA . ILE A 1 91 ? -8.964 -4.441 10.961 1.00 86.12 91 ILE A CA 1
ATOM 763 C C . ILE A 1 91 ? -9.395 -3.275 11.842 1.00 86.12 91 ILE A C 1
ATOM 765 O O . ILE A 1 91 ? -10.136 -3.468 12.806 1.00 86.12 91 ILE A O 1
ATOM 769 N N . PHE A 1 92 ? -8.969 -2.068 11.484 1.00 85.94 92 PHE A N 1
ATOM 770 C CA . PHE A 1 92 ? -9.343 -0.842 12.183 1.00 85.94 92 PHE A CA 1
ATOM 771 C C . PHE A 1 92 ? -10.703 -0.288 11.729 1.00 85.94 92 PHE A C 1
ATOM 773 O O . PHE A 1 92 ? -11.111 0.772 12.192 1.00 85.94 92 PHE A O 1
ATOM 780 N N . LYS A 1 93 ? -11.438 -1.038 10.892 1.00 87.75 93 LYS A N 1
ATOM 781 C CA . LYS A 1 93 ? -12.803 -0.736 10.427 1.00 87.75 93 LYS A CA 1
ATOM 782 C C . LYS A 1 93 ? -12.935 0.608 9.705 1.00 87.75 93 LYS A C 1
ATOM 784 O O . LYS A 1 93 ? -13.978 1.251 9.761 1.00 87.75 93 LYS A O 1
ATOM 789 N N . LEU A 1 94 ? -11.888 0.999 8.989 1.00 83.94 94 LEU A N 1
ATOM 790 C CA . LEU A 1 94 ? -11.811 2.219 8.190 1.00 83.94 94 LEU A CA 1
ATOM 791 C C . LEU A 1 94 ? -12.407 1.978 6.795 1.00 83.94 94 LEU A C 1
ATOM 793 O O . LEU A 1 94 ? -11.723 2.054 5.769 1.00 83.94 94 LEU A O 1
ATOM 797 N N . TYR A 1 95 ? -13.682 1.584 6.767 1.00 83.81 95 TYR A N 1
ATOM 798 C CA . TYR A 1 95 ? -14.336 1.051 5.572 1.00 83.81 95 TYR A CA 1
ATOM 799 C C . TYR A 1 95 ? -14.492 2.081 4.452 1.00 83.81 95 TYR A C 1
ATOM 801 O O . TYR A 1 95 ? -14.478 1.697 3.282 1.00 83.81 95 TYR A O 1
ATOM 809 N N . GLU A 1 96 ? -14.582 3.374 4.775 1.00 81.06 96 GLU A N 1
ATOM 810 C CA . GLU A 1 96 ? -14.726 4.427 3.766 1.00 81.06 96 GLU A CA 1
ATOM 811 C C . GLU A 1 96 ? -13.528 4.541 2.801 1.00 81.06 96 GLU A C 1
ATOM 813 O O . GLU A 1 96 ? -13.678 5.080 1.706 1.00 81.06 96 GLU A O 1
ATOM 818 N N . TYR A 1 97 ? -12.357 3.992 3.152 1.00 82.81 97 TYR A N 1
ATOM 819 C CA . TYR A 1 97 ? -11.155 4.035 2.307 1.00 82.81 97 TYR A CA 1
ATOM 820 C C . TYR A 1 97 ? -10.911 2.742 1.528 1.00 82.81 97 TYR A C 1
ATOM 822 O O . TYR A 1 97 ? -10.039 2.705 0.659 1.00 82.81 97 TYR A O 1
ATOM 830 N N . LEU A 1 98 ? -11.655 1.668 1.804 1.00 85.69 98 LEU A N 1
ATOM 831 C CA . LEU A 1 98 ? -11.357 0.372 1.193 1.00 85.69 98 LEU A CA 1
ATOM 832 C C . LEU A 1 98 ? -11.554 0.377 -0.321 1.00 85.69 98 LEU A C 1
ATOM 834 O O . LEU A 1 98 ? -10.738 -0.204 -1.022 1.00 85.69 98 LEU A O 1
ATOM 838 N N . GLU A 1 99 ? -12.573 1.059 -0.848 1.00 85.31 99 GLU A N 1
ATOM 839 C CA . GLU A 1 99 ? -12.817 1.086 -2.298 1.00 85.31 99 GLU A CA 1
ATOM 840 C C . GLU A 1 99 ? -11.645 1.721 -3.064 1.00 85.31 99 GLU A C 1
ATOM 842 O O . GLU A 1 99 ? -11.201 1.187 -4.082 1.00 85.31 99 GLU A O 1
ATOM 847 N N . ILE A 1 100 ? -11.121 2.845 -2.564 1.00 85.44 100 ILE A N 1
ATOM 848 C CA . ILE A 1 100 ? -9.995 3.534 -3.199 1.00 85.44 100 ILE A CA 1
ATOM 849 C C . ILE A 1 100 ? -8.682 2.764 -3.001 1.00 85.44 100 ILE A C 1
ATOM 851 O O . ILE A 1 100 ? -7.881 2.683 -3.931 1.00 85.44 100 ILE A O 1
ATOM 855 N N . LEU A 1 101 ? -8.477 2.131 -1.840 1.00 88.94 101 LEU A N 1
ATOM 856 C CA . LEU A 1 101 ? -7.313 1.275 -1.601 1.00 88.94 101 LEU A CA 1
ATOM 857 C C . LEU A 1 101 ? -7.331 0.028 -2.477 1.00 88.94 101 LEU A C 1
ATOM 859 O O . LEU A 1 101 ? -6.309 -0.301 -3.064 1.00 88.94 101 LEU A O 1
ATOM 863 N N . GLU A 1 102 ? -8.478 -0.631 -2.629 1.00 89.94 102 GLU A N 1
ATOM 864 C CA . GLU A 1 102 ? -8.633 -1.764 -3.542 1.00 89.94 102 GLU A CA 1
ATOM 865 C C . GLU A 1 102 ? -8.289 -1.372 -4.979 1.00 89.94 102 GLU A C 1
ATOM 867 O O . GLU A 1 102 ? -7.616 -2.126 -5.683 1.00 89.94 102 GLU A O 1
ATOM 872 N N . TYR A 1 103 ? -8.723 -0.187 -5.413 1.00 89.56 103 TYR A N 1
ATOM 873 C CA . TYR A 1 103 ? -8.411 0.323 -6.742 1.00 89.56 103 TYR A CA 1
ATOM 874 C C . TYR A 1 103 ? -6.909 0.582 -6.930 1.00 89.56 103 TYR A C 1
ATOM 876 O O . TYR A 1 103 ? -6.315 0.096 -7.894 1.00 89.56 103 TYR A O 1
ATOM 884 N N . LEU A 1 104 ? -6.272 1.280 -5.987 1.00 91.38 104 LEU A N 1
ATOM 885 C CA . LEU A 1 104 ? -4.830 1.544 -6.017 1.00 91.38 104 LEU A CA 1
ATOM 886 C C . LEU A 1 104 ? -4.008 0.251 -5.939 1.00 91.38 104 LEU A C 1
ATOM 888 O O . LEU A 1 104 ? -3.053 0.078 -6.694 1.00 91.38 104 LEU A O 1
ATOM 892 N N . ASN A 1 105 ? -4.412 -0.687 -5.085 1.00 92.25 105 ASN A N 1
ATOM 893 C CA . ASN A 1 105 ? -3.791 -2.003 -4.967 1.00 92.25 105 ASN A CA 1
ATOM 894 C C . ASN A 1 105 ? -3.910 -2.794 -6.270 1.00 92.25 105 ASN A C 1
ATOM 896 O O . ASN A 1 105 ? -2.966 -3.476 -6.666 1.00 92.25 105 ASN A O 1
ATOM 900 N N . PHE A 1 106 ? -5.044 -2.687 -6.967 1.00 92.19 106 PHE A N 1
ATOM 901 C CA . PHE A 1 106 ? -5.216 -3.316 -8.271 1.00 92.19 106 PHE A CA 1
ATOM 902 C C . PHE A 1 106 ? -4.288 -2.709 -9.330 1.00 92.19 106 PHE A C 1
ATOM 904 O O . PHE A 1 106 ? -3.670 -3.453 -10.089 1.00 92.19 106 PHE A O 1
ATOM 911 N N . ILE A 1 107 ? -4.117 -1.383 -9.343 1.00 92.94 107 ILE A N 1
ATOM 912 C CA . ILE A 1 107 ? -3.141 -0.720 -10.219 1.00 92.94 107 ILE A CA 1
ATOM 913 C C . ILE A 1 107 ? -1.715 -1.220 -9.927 1.00 92.94 107 ILE A C 1
ATOM 915 O O . ILE A 1 107 ? -0.990 -1.582 -10.855 1.00 92.94 107 ILE A O 1
ATOM 919 N N . LEU A 1 108 ? -1.322 -1.313 -8.652 1.00 94.00 108 LEU A N 1
ATOM 920 C CA . LEU A 1 108 ? -0.006 -1.830 -8.251 1.00 94.00 108 LEU A CA 1
ATOM 921 C C . LEU A 1 108 ? 0.181 -3.311 -8.603 1.00 94.00 108 LEU A C 1
ATOM 923 O O . LEU A 1 108 ? 1.267 -3.718 -9.008 1.00 94.00 108 LEU A O 1
ATOM 927 N N . PHE A 1 109 ? -0.875 -4.116 -8.502 1.00 94.50 109 PHE A N 1
ATOM 928 C CA . PHE A 1 109 ? -0.862 -5.504 -8.955 1.00 94.50 109 PHE A CA 1
ATOM 929 C C . PHE A 1 109 ? -0.625 -5.606 -10.467 1.00 94.50 109 PHE A C 1
ATOM 931 O O . PHE A 1 109 ? 0.196 -6.415 -10.901 1.00 94.50 109 PHE A O 1
ATOM 938 N N . ILE A 1 110 ? -1.289 -4.764 -11.269 1.00 93.81 110 ILE A N 1
ATOM 939 C CA . ILE A 1 110 ? -1.046 -4.699 -12.716 1.00 93.81 110 ILE A CA 1
ATOM 940 C C . ILE A 1 110 ? 0.389 -4.272 -12.989 1.00 93.81 110 ILE A C 1
ATOM 942 O O . ILE A 1 110 ? 1.059 -4.932 -13.772 1.00 93.81 110 ILE A O 1
ATOM 946 N N . ARG A 1 111 ? 0.905 -3.256 -12.291 1.00 94.00 111 ARG A N 1
ATOM 947 C CA . ARG A 1 111 ? 2.315 -2.858 -12.408 1.00 94.00 111 ARG A CA 1
ATOM 948 C C . ARG A 1 111 ? 3.272 -4.028 -12.170 1.00 94.00 111 ARG A C 1
ATOM 950 O O . ARG A 1 111 ? 4.262 -4.165 -12.877 1.00 94.00 111 ARG A O 1
ATOM 957 N N . ALA A 1 112 ? 2.982 -4.858 -11.169 1.00 94.88 112 ALA A N 1
ATOM 958 C CA . ALA A 1 112 ? 3.843 -5.963 -10.764 1.00 94.88 112 ALA A CA 1
ATOM 959 C C . ALA A 1 112 ? 3.773 -7.188 -11.691 1.00 94.88 112 ALA A C 1
ATOM 961 O O . ALA A 1 112 ? 4.762 -7.907 -11.805 1.00 94.88 112 ALA A O 1
ATOM 962 N N . LYS A 1 113 ? 2.614 -7.476 -12.300 1.00 93.88 113 LYS A N 1
ATOM 963 C CA . LYS A 1 113 ? 2.390 -8.727 -13.056 1.00 93.88 113 LYS A CA 1
ATOM 964 C C . LYS A 1 113 ? 2.091 -8.534 -14.543 1.00 93.88 113 LYS A C 1
ATOM 966 O O . LYS A 1 113 ? 2.180 -9.496 -15.296 1.00 93.88 113 LYS A O 1
ATOM 971 N N . PHE A 1 114 ? 1.742 -7.322 -14.959 1.00 92.44 114 PHE A N 1
ATOM 972 C CA . PHE A 1 114 ? 1.299 -6.979 -16.310 1.00 92.44 114 PHE A CA 1
ATOM 973 C C . PHE A 1 114 ? 1.802 -5.575 -16.700 1.00 92.44 114 PHE A C 1
ATOM 975 O O . PHE A 1 114 ? 1.002 -4.677 -16.974 1.00 92.44 114 PHE A O 1
ATOM 982 N N . SER A 1 115 ? 3.125 -5.374 -16.696 1.00 89.19 115 SER A N 1
ATOM 983 C CA . SER A 1 115 ? 3.772 -4.079 -16.985 1.00 89.19 115 SER A CA 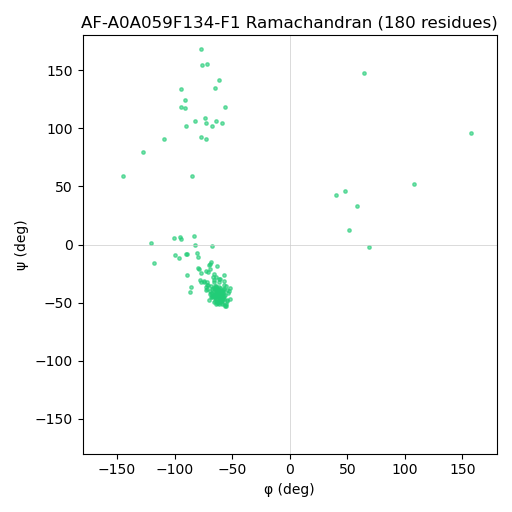1
ATOM 984 C C . SER A 1 115 ? 3.306 -3.458 -18.303 1.00 89.19 115 SER A C 1
ATOM 986 O O . SER A 1 115 ? 3.007 -2.269 -18.343 1.00 89.19 115 SER A O 1
ATOM 988 N N . ASP A 1 116 ? 3.122 -4.268 -19.344 1.00 89.50 116 ASP A N 1
ATOM 989 C CA . ASP A 1 116 ? 2.689 -3.785 -20.661 1.00 89.50 116 ASP A CA 1
ATOM 990 C C . ASP A 1 116 ? 1.289 -3.153 -20.595 1.00 89.50 116 ASP A C 1
ATOM 992 O O . ASP A 1 116 ? 1.027 -2.110 -21.192 1.00 89.50 116 ASP A O 1
ATOM 996 N N . ILE A 1 117 ? 0.385 -3.748 -19.805 1.00 89.25 117 ILE A N 1
ATOM 997 C CA . ILE A 1 117 ? -0.959 -3.203 -19.564 1.00 89.25 117 ILE A CA 1
ATOM 998 C C . ILE A 1 117 ? -0.861 -1.919 -18.734 1.00 89.25 117 ILE A C 1
ATOM 1000 O O . ILE A 1 117 ? -1.591 -0.960 -18.990 1.00 89.25 117 ILE A O 1
ATOM 1004 N N . TYR A 1 118 ? 0.032 -1.891 -17.743 1.00 90.19 118 TYR A N 1
ATOM 1005 C CA . TYR A 1 118 ? 0.262 -0.709 -16.914 1.00 90.19 118 TYR A CA 1
ATOM 1006 C C . TYR A 1 118 ? 0.674 0.503 -17.761 1.00 90.19 118 TYR A C 1
ATOM 1008 O O . TYR A 1 118 ? 0.116 1.590 -17.594 1.00 90.19 118 TYR A O 1
ATOM 1016 N N . GLU A 1 119 ? 1.593 0.297 -18.705 1.00 89.00 119 GLU A N 1
ATOM 1017 C CA . GLU A 1 119 ? 2.061 1.323 -19.639 1.00 89.00 119 GLU A CA 1
ATOM 1018 C C . GLU A 1 119 ? 0.986 1.703 -20.662 1.00 89.00 119 GLU A C 1
ATOM 1020 O O . GLU A 1 119 ? 0.687 2.888 -20.823 1.00 89.00 119 GLU A O 1
ATOM 1025 N N . GLN A 1 120 ? 0.335 0.717 -21.292 1.00 88.56 120 GLN A N 1
ATOM 1026 C CA . GLN A 1 120 ? -0.697 0.936 -22.313 1.00 88.56 120 GLN A CA 1
ATOM 1027 C C . GLN A 1 120 ? -1.830 1.851 -21.827 1.00 88.56 120 GLN A C 1
ATOM 1029 O O . GLN A 1 120 ? -2.346 2.670 -22.590 1.00 88.56 120 GLN A O 1
ATOM 1034 N N . TYR A 1 121 ? -2.244 1.697 -20.569 1.00 85.88 121 TYR A N 1
ATOM 1035 C CA . TYR A 1 121 ? -3.329 2.482 -19.978 1.00 85.88 121 TYR A CA 1
ATOM 1036 C C . TYR A 1 121 ? -2.843 3.711 -19.198 1.00 85.88 121 TYR A C 1
ATOM 1038 O O . TYR A 1 121 ? -3.666 4.378 -18.573 1.00 85.88 121 TYR A O 1
ATOM 1046 N N . ASN A 1 122 ? -1.541 4.027 -19.241 1.00 87.88 122 ASN A N 1
ATOM 1047 C CA . ASN A 1 122 ? -0.917 5.117 -18.487 1.00 87.88 122 ASN A CA 1
ATOM 1048 C C . ASN A 1 122 ? -1.327 5.112 -17.001 1.00 87.88 122 ASN A C 1
ATOM 1050 O O . ASN A 1 122 ? -1.706 6.134 -16.418 1.00 87.88 122 ASN A O 1
ATOM 1054 N N . LEU A 1 123 ? -1.290 3.925 -16.385 1.00 90.00 123 LEU A N 1
ATOM 1055 C CA . LEU A 1 123 ? -1.769 3.742 -15.015 1.00 90.00 123 LEU A CA 1
ATOM 1056 C C . LEU A 1 123 ? -0.889 4.448 -13.977 1.00 90.00 123 LEU A C 1
ATOM 1058 O O . LEU A 1 123 ? -1.333 4.655 -12.852 1.00 90.00 123 LEU A O 1
ATOM 1062 N N . ASP A 1 124 ? 0.321 4.870 -14.348 1.00 88.44 124 ASP A N 1
ATOM 1063 C CA . ASP A 1 124 ? 1.175 5.698 -13.496 1.00 88.44 124 ASP A CA 1
ATOM 1064 C C . ASP A 1 124 ? 0.558 7.072 -13.222 1.00 88.44 124 ASP A C 1
ATOM 1066 O O . ASP A 1 124 ? 0.503 7.515 -12.072 1.00 88.44 124 ASP A O 1
ATOM 1070 N N . GLN A 1 125 ? 0.020 7.721 -14.259 1.00 86.12 125 GLN A N 1
ATOM 1071 C CA . GLN A 1 125 ? -0.658 9.003 -14.101 1.00 86.12 125 GLN A CA 1
ATOM 1072 C C . GLN A 1 125 ? -1.963 8.845 -13.314 1.00 86.12 125 GLN A C 1
ATOM 1074 O O . GLN A 1 125 ? -2.255 9.648 -12.427 1.00 86.12 125 GLN A O 1
ATOM 1079 N N . GLU A 1 126 ? -2.721 7.784 -13.595 1.00 84.88 126 GLU A N 1
ATOM 1080 C CA . GLU A 1 126 ? -3.937 7.433 -12.855 1.00 84.88 126 GLU A CA 1
ATOM 1081 C C . GLU A 1 126 ? -3.646 7.232 -11.355 1.00 84.88 126 GLU A C 1
ATOM 1083 O O . GLU A 1 126 ? -4.346 7.777 -10.494 1.00 84.88 126 GLU A O 1
ATOM 1088 N N . TYR A 1 127 ? -2.575 6.498 -11.039 1.00 86.31 127 TYR A N 1
ATOM 1089 C CA . TYR A 1 127 ? -2.124 6.242 -9.674 1.00 86.31 127 TYR A CA 1
ATOM 1090 C C . TYR A 1 127 ? -1.731 7.536 -8.957 1.00 86.31 127 TYR A C 1
ATOM 1092 O O . TYR A 1 127 ? -2.216 7.799 -7.855 1.00 86.31 127 TYR A O 1
ATOM 1100 N N . LYS A 1 128 ? -0.904 8.378 -9.594 1.00 84.19 128 LYS A N 1
ATOM 1101 C CA . LYS A 1 128 ? -0.452 9.666 -9.041 1.00 84.19 128 LYS A CA 1
ATOM 1102 C C . LYS A 1 128 ? -1.611 10.620 -8.771 1.00 84.19 128 LYS A C 1
ATOM 1104 O O . LYS A 1 128 ? -1.693 11.171 -7.676 1.00 84.19 128 LYS A O 1
ATOM 1109 N N . ASN A 1 129 ? -2.528 10.774 -9.726 1.00 80.31 129 ASN A N 1
ATOM 1110 C CA . ASN A 1 129 ? -3.705 11.633 -9.574 1.00 80.31 129 ASN A CA 1
ATOM 1111 C C . ASN A 1 129 ? -4.572 11.182 -8.388 1.00 80.31 129 ASN A C 1
ATOM 1113 O O . ASN A 1 129 ? -5.034 11.999 -7.593 1.00 80.31 129 ASN A O 1
ATOM 1117 N N . THR A 1 130 ? -4.750 9.868 -8.240 1.00 77.62 130 THR A N 1
ATOM 1118 C CA . THR A 1 130 ? -5.541 9.287 -7.151 1.00 77.62 130 THR A CA 1
ATOM 1119 C C . THR A 1 130 ? -4.825 9.409 -5.795 1.00 77.62 130 THR A C 1
ATOM 1121 O O . THR A 1 130 ? -5.469 9.708 -4.790 1.00 77.62 130 THR A O 1
ATOM 1124 N N . GLN A 1 131 ? -3.497 9.239 -5.740 1.00 71.12 131 GLN A N 1
ATOM 1125 C CA . GLN A 1 131 ? -2.705 9.421 -4.514 1.00 71.12 131 GLN A CA 1
ATOM 1126 C C . GLN A 1 131 ? -2.656 10.878 -4.032 1.00 71.12 131 GLN A C 1
ATOM 1128 O O . GLN A 1 131 ? -2.814 11.122 -2.834 1.00 71.12 131 GLN A O 1
ATOM 1133 N N . LEU A 1 132 ? -2.439 11.841 -4.936 1.00 64.50 132 LEU A N 1
ATOM 1134 C CA . LEU A 1 132 ? -2.433 13.273 -4.605 1.00 64.50 132 LEU A CA 1
ATOM 1135 C C . LEU A 1 132 ? -3.750 13.682 -3.946 1.00 64.50 132 LEU A C 1
ATOM 1137 O O . LEU A 1 132 ? -3.750 14.327 -2.899 1.00 64.50 132 LEU A O 1
ATOM 1141 N N . PHE A 1 133 ? -4.860 13.189 -4.493 1.00 59.78 133 PHE A N 1
ATOM 1142 C CA . PHE A 1 133 ? -6.183 13.440 -3.950 1.00 59.78 133 PHE A CA 1
ATOM 1143 C C . PHE A 1 133 ? -6.346 12.938 -2.500 1.00 59.78 133 PHE A C 1
ATOM 1145 O O . PHE A 1 133 ? -6.920 13.624 -1.649 1.00 59.78 133 PHE A O 1
ATOM 1152 N N . ILE A 1 134 ? -5.824 11.745 -2.188 1.00 63.06 134 ILE A N 1
ATOM 1153 C CA . ILE A 1 134 ? -5.855 11.196 -0.822 1.00 63.06 134 ILE A CA 1
ATOM 1154 C C . ILE A 1 134 ? -5.085 12.103 0.147 1.00 63.06 134 ILE A C 1
ATOM 1156 O O . ILE A 1 134 ? -5.562 12.365 1.254 1.00 63.06 134 ILE A O 1
ATOM 1160 N N . ARG A 1 135 ? -3.912 12.602 -0.268 1.00 62.94 135 ARG A N 1
ATOM 1161 C CA . ARG A 1 135 ? -3.095 13.503 0.557 1.00 62.94 135 ARG A CA 1
ATOM 1162 C C . ARG A 1 135 ? -3.809 14.817 0.841 1.00 62.94 135 ARG A C 1
ATOM 1164 O O . ARG A 1 135 ? -3.910 15.191 2.005 1.00 62.94 135 ARG A O 1
ATOM 1171 N N . GLU A 1 136 ? -4.361 15.479 -0.169 1.00 53.28 136 GLU A N 1
ATOM 1172 C CA . GLU A 1 136 ? -5.057 16.765 0.001 1.00 53.28 136 GLU A CA 1
ATOM 1173 C C . GLU A 1 136 ? -6.221 16.680 1.000 1.00 53.28 136 GLU A C 1
ATOM 1175 O O . GLU A 1 136 ? -6.394 17.569 1.832 1.00 53.28 136 GLU A O 1
ATOM 1180 N N . ARG A 1 137 ? -6.976 15.574 1.010 1.00 53.44 137 ARG A N 1
ATOM 1181 C CA . ARG A 1 137 ? -8.051 15.348 1.994 1.00 53.44 137 ARG A CA 1
ATOM 1182 C C . ARG A 1 137 ? -7.540 15.130 3.417 1.00 53.44 137 ARG A C 1
ATOM 1184 O O . ARG A 1 137 ? -8.195 15.596 4.347 1.00 53.44 137 ARG A O 1
ATOM 1191 N N . SER A 1 138 ? -6.399 14.459 3.599 1.00 52.78 138 SER A N 1
ATOM 1192 C CA . SER A 1 138 ? -5.821 14.246 4.937 1.00 52.78 138 SER A CA 1
ATOM 1193 C C . SER A 1 138 ? -5.456 15.555 5.646 1.00 52.78 138 SER A C 1
ATOM 1195 O O . SER A 1 138 ? -5.583 15.640 6.863 1.00 52.78 138 SER A O 1
ATOM 1197 N N . PHE A 1 139 ? -5.112 16.604 4.890 1.00 44.50 139 PHE A N 1
ATOM 1198 C CA . PHE A 1 139 ? -4.821 17.935 5.434 1.00 44.50 139 PHE A CA 1
ATOM 1199 C C . PHE A 1 139 ? -6.069 18.759 5.784 1.00 44.50 139 PHE A C 1
ATOM 1201 O O . PHE A 1 139 ? -5.982 19.673 6.597 1.00 44.50 139 PHE A O 1
ATOM 1208 N N . ILE A 1 140 ? -7.234 18.448 5.206 1.00 44.03 140 ILE A N 1
ATOM 1209 C CA . ILE A 1 140 ? -8.474 19.225 5.398 1.00 44.03 140 ILE A CA 1
ATOM 1210 C C . ILE A 1 140 ? -9.283 18.722 6.621 1.00 44.03 140 ILE A C 1
ATOM 1212 O O . ILE A 1 140 ? -10.246 19.358 7.040 1.00 44.03 140 ILE A O 1
ATOM 1216 N N . GLY A 1 141 ? -8.889 17.601 7.239 1.00 42.88 141 GLY A N 1
ATOM 1217 C CA . GLY A 1 141 ? -9.694 16.870 8.229 1.00 42.88 141 GLY A CA 1
ATOM 1218 C C . GLY A 1 141 ? -9.482 17.172 9.720 1.00 42.88 141 GLY A C 1
ATOM 1219 O O . GLY A 1 141 ? -10.085 16.480 10.534 1.00 42.88 141 GLY A O 1
ATOM 1220 N N . THR A 1 142 ? -8.662 18.148 10.124 1.00 41.56 142 THR A N 1
ATOM 1221 C CA . THR A 1 142 ? -8.374 18.378 11.561 1.00 41.56 142 THR A CA 1
ATOM 1222 C C . THR A 1 142 ? -9.319 19.354 12.266 1.00 41.56 142 THR A C 1
ATOM 1224 O O . THR A 1 142 ? -9.293 19.438 13.491 1.00 41.56 142 THR A O 1
ATOM 1227 N N . ASN A 1 143 ? -10.204 20.045 11.544 1.00 38.00 143 ASN A N 1
ATOM 1228 C CA . ASN A 1 143 ? -11.130 21.001 12.151 1.00 38.00 143 ASN A CA 1
ATOM 1229 C C . ASN A 1 143 ? -12.564 20.474 12.133 1.00 38.00 143 ASN A C 1
ATOM 1231 O O . ASN A 1 143 ? -13.330 20.750 11.214 1.00 38.00 143 ASN A O 1
ATOM 1235 N N . ASN A 1 144 ? -12.904 19.786 13.227 1.00 44.22 144 ASN A N 1
ATOM 1236 C CA . ASN A 1 144 ? -14.220 19.262 13.586 1.00 44.22 144 ASN A CA 1
ATOM 1237 C C . ASN A 1 144 ? -14.766 18.173 12.655 1.00 44.22 144 ASN A C 1
ATOM 1239 O O . ASN A 1 144 ? -14.534 18.173 11.456 1.00 44.22 144 ASN A O 1
ATOM 1243 N N . ILE A 1 145 ? -15.539 17.256 13.240 1.00 38.78 145 ILE A N 1
ATOM 1244 C CA . ILE A 1 145 ? -16.845 16.765 12.766 1.00 38.78 145 ILE A CA 1
ATOM 1245 C C . ILE A 1 145 ? -17.069 15.385 13.406 1.00 38.78 145 ILE A C 1
ATOM 1247 O O . ILE A 1 145 ? -16.655 14.337 12.913 1.00 38.78 145 ILE A O 1
ATOM 1251 N N . SER A 1 146 ? -17.800 15.391 14.518 1.00 37.59 146 SER A N 1
ATOM 1252 C CA . SER A 1 146 ? -18.702 14.296 14.854 1.00 37.59 146 SER A CA 1
ATOM 1253 C C . SER A 1 146 ? -19.719 14.167 13.711 1.00 37.59 146 SER A C 1
ATOM 1255 O O . SER A 1 146 ? -20.600 15.015 13.581 1.00 37.59 146 SER A O 1
ATOM 1257 N N . GLY A 1 147 ? -19.567 13.146 12.864 1.00 41.69 147 GLY A N 1
ATOM 1258 C CA . GLY A 1 147 ? -20.497 12.839 11.768 1.00 41.69 147 GLY A CA 1
ATOM 1259 C C . GLY A 1 147 ? 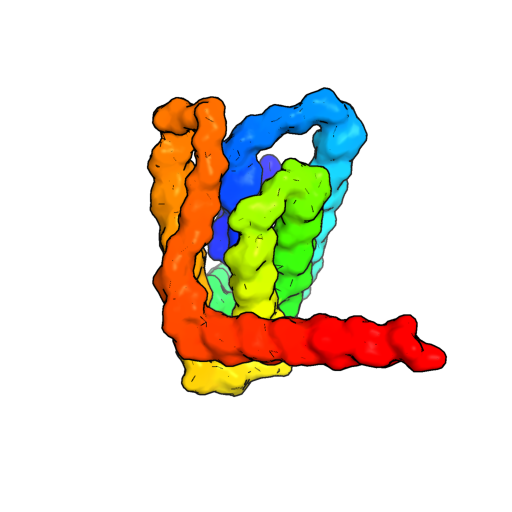-19.968 13.137 10.362 1.00 41.69 147 GLY A C 1
ATOM 1260 O O . GLY A 1 147 ? -20.627 13.824 9.589 1.00 41.69 147 GLY A O 1
ATOM 1261 N N . SER A 1 148 ? -18.781 12.646 10.003 1.00 32.97 148 SER A N 1
ATOM 1262 C CA . SER A 1 148 ? -18.228 12.831 8.659 1.00 32.97 148 SER A CA 1
ATOM 1263 C C . SER A 1 148 ? -18.644 11.681 7.735 1.00 32.97 148 SER A C 1
ATOM 1265 O O . SER A 1 148 ? -18.072 10.595 7.745 1.00 32.97 148 SER A O 1
ATOM 1267 N N . GLN A 1 149 ? -19.642 11.925 6.879 1.00 36.88 149 GLN A N 1
ATOM 1268 C CA . GLN A 1 149 ? -19.772 11.171 5.630 1.00 36.88 149 GLN A CA 1
ATOM 1269 C C . GLN A 1 149 ? -18.597 11.556 4.728 1.00 36.88 149 GLN A C 1
ATOM 1271 O O . GLN A 1 149 ? -18.567 12.628 4.122 1.00 36.88 149 GLN A O 1
ATOM 1276 N N . ILE A 1 150 ? -17.596 10.683 4.662 1.00 39.66 150 ILE A N 1
ATOM 1277 C CA . ILE A 1 150 ? -16.445 10.860 3.783 1.00 39.66 150 ILE A CA 1
ATOM 1278 C C . ILE A 1 150 ? -16.892 10.582 2.347 1.00 39.66 150 ILE A C 1
ATOM 1280 O O . ILE A 1 150 ? -17.194 9.457 1.954 1.00 39.66 150 ILE A O 1
ATOM 1284 N N . TYR A 1 151 ? -16.971 11.654 1.563 1.00 40.81 151 TYR A N 1
ATOM 1285 C CA . TYR A 1 151 ? -17.298 11.602 0.144 1.00 40.81 151 TYR A CA 1
ATOM 1286 C C . TYR A 1 151 ? -16.101 11.041 -0.635 1.00 40.81 151 TYR A C 1
ATOM 1288 O O . TYR A 1 151 ? -15.116 11.750 -0.851 1.00 40.81 151 TYR A O 1
ATOM 1296 N N . ILE A 1 152 ? -16.193 9.778 -1.061 1.00 44.38 152 ILE A N 1
ATOM 1297 C CA . ILE A 1 152 ? -15.327 9.186 -2.088 1.00 44.38 152 ILE A CA 1
ATOM 1298 C C . ILE A 1 152 ? -15.614 9.950 -3.394 1.00 44.38 152 ILE A C 1
ATOM 1300 O O . ILE A 1 152 ? -16.698 9.776 -3.959 1.00 44.38 152 ILE A O 1
ATOM 1304 N N . PRO A 1 153 ? -14.728 10.834 -3.873 1.00 47.06 153 PRO A N 1
ATOM 1305 C CA . PRO A 1 153 ? -15.069 11.731 -4.966 1.00 47.06 153 PRO A CA 1
ATOM 1306 C C . PRO A 1 153 ? -15.056 11.004 -6.302 1.00 47.06 153 PRO A C 1
ATOM 1308 O O . PRO A 1 153 ? -14.370 10.001 -6.504 1.00 47.06 153 PRO A O 1
ATOM 1311 N N . THR A 1 154 ? -15.838 11.549 -7.222 1.00 51.72 154 THR A N 1
ATOM 1312 C CA . THR A 1 154 ? -16.193 10.942 -8.500 1.00 51.72 154 THR A CA 1
ATOM 1313 C C . THR A 1 154 ? -15.035 10.863 -9.496 1.00 51.72 154 THR A C 1
ATOM 1315 O O . THR A 1 154 ? -15.100 10.020 -10.379 1.00 51.72 154 THR A O 1
ATOM 1318 N N . ASN A 1 155 ? -13.939 11.613 -9.330 1.00 59.28 155 ASN A N 1
ATOM 1319 C CA . ASN A 1 155 ? -12.873 11.708 -10.342 1.00 59.28 155 ASN A CA 1
ATOM 1320 C C . ASN A 1 155 ? -12.208 10.366 -10.700 1.00 59.28 155 ASN A C 1
ATOM 1322 O O . ASN A 1 155 ? -12.082 10.049 -11.880 1.00 59.28 155 ASN A O 1
ATOM 1326 N N . PHE A 1 156 ? -11.818 9.534 -9.723 1.00 68.62 156 PHE A N 1
ATOM 1327 C CA . PHE A 1 156 ? -11.279 8.208 -10.071 1.00 68.62 156 PHE A CA 1
ATOM 1328 C C . PHE A 1 156 ? -12.390 7.282 -10.575 1.00 68.62 156 PHE A C 1
ATOM 1330 O O . PHE A 1 156 ? -12.156 6.481 -11.470 1.00 68.62 156 PHE A O 1
ATOM 1337 N N . LYS A 1 157 ? -13.627 7.428 -10.069 1.00 73.12 157 LYS A N 1
ATOM 1338 C CA . LYS A 1 157 ? -14.788 6.659 -10.551 1.00 73.12 157 LYS A CA 1
ATOM 1339 C C . LYS A 1 157 ? -15.161 6.990 -11.997 1.00 73.12 157 LYS A C 1
ATOM 1341 O O . LYS A 1 157 ? -15.759 6.175 -12.701 1.00 73.12 157 LYS A O 1
ATOM 1346 N N . GLU A 1 158 ? -14.809 8.188 -12.440 1.00 74.19 158 GLU A N 1
ATOM 1347 C CA . GLU A 1 158 ? -14.991 8.673 -13.799 1.00 74.19 158 GLU A CA 1
ATOM 1348 C C . GLU A 1 158 ? -13.921 8.150 -14.756 1.00 74.19 158 GLU A C 1
ATOM 1350 O O . GLU A 1 158 ? -14.182 8.108 -15.968 1.00 74.19 158 GLU A O 1
ATOM 1355 N N . SER A 1 159 ? -12.774 7.695 -14.240 1.00 77.06 159 SER A N 1
ATOM 1356 C CA . SER A 1 159 ? -11.690 7.208 -15.079 1.00 77.06 159 SER A CA 1
ATOM 1357 C C . SER A 1 159 ? -12.127 5.995 -15.896 1.00 77.06 159 SER A C 1
ATOM 1359 O O . SER A 1 159 ? -12.896 5.123 -15.464 1.00 77.06 159 SER A O 1
ATOM 1361 N N . LYS A 1 160 ? -11.652 5.948 -17.143 1.00 80.69 160 LYS A N 1
ATOM 1362 C CA . LYS A 1 160 ? -11.983 4.861 -18.072 1.00 80.69 160 LYS A CA 1
ATOM 1363 C C . LYS A 1 160 ? -11.554 3.513 -17.494 1.00 80.69 160 LYS A C 1
ATOM 1365 O O . LYS A 1 160 ? -12.292 2.535 -17.613 1.00 80.69 160 LYS A O 1
ATOM 1370 N N . PHE A 1 161 ? -10.391 3.478 -16.849 1.00 81.69 161 PHE A N 1
ATOM 1371 C CA . PHE A 1 161 ? -9.853 2.269 -16.248 1.00 81.69 161 PHE A CA 1
ATOM 1372 C C . PHE A 1 161 ? -10.684 1.811 -15.044 1.00 81.69 161 PHE A C 1
ATOM 1374 O O . PHE A 1 161 ? -11.070 0.640 -14.989 1.00 81.69 161 PHE A O 1
ATOM 1381 N N . PHE A 1 162 ? -11.077 2.720 -14.144 1.00 81.81 162 PHE A N 1
ATOM 1382 C CA . PHE A 1 162 ? -11.953 2.365 -13.029 1.00 81.81 162 PHE A CA 1
ATOM 1383 C C . PHE A 1 162 ? -13.299 1.822 -13.503 1.00 81.81 162 PHE A C 1
ATOM 1385 O O . PHE A 1 162 ? -13.771 0.814 -12.983 1.00 81.81 162 PHE A O 1
ATOM 1392 N N . LYS A 1 163 ? -13.920 2.433 -14.518 1.00 84.25 163 LYS A N 1
ATOM 1393 C CA . LYS A 1 163 ? -15.187 1.936 -15.085 1.00 84.25 163 LYS A CA 1
ATOM 1394 C C . LYS A 1 163 ? -15.055 0.495 -15.586 1.00 84.25 163 LYS A C 1
ATOM 1396 O O . LYS A 1 163 ? -15.935 -0.329 -15.328 1.00 84.25 163 LYS A O 1
ATOM 1401 N N . ILE A 1 164 ? -13.946 0.168 -16.255 1.00 83.38 164 ILE A N 1
ATOM 1402 C CA . ILE A 1 164 ? -13.638 -1.204 -16.688 1.00 83.38 164 ILE A CA 1
ATOM 1403 C C . ILE A 1 164 ? -13.485 -2.125 -15.471 1.00 83.38 164 ILE A C 1
ATOM 1405 O O . ILE A 1 164 ? -14.133 -3.174 -15.415 1.00 83.38 164 ILE A O 1
ATOM 1409 N N . PHE A 1 165 ? -12.678 -1.722 -14.488 1.00 82.88 165 PHE A N 1
ATOM 1410 C CA . PHE A 1 165 ? -12.459 -2.467 -13.249 1.00 82.88 165 PHE A CA 1
ATOM 1411 C C . PHE A 1 165 ? -13.773 -2.745 -12.504 1.00 82.88 165 PHE A C 1
ATOM 1413 O O . PHE A 1 165 ? -14.088 -3.899 -12.215 1.00 82.88 165 PHE A O 1
ATOM 1420 N N . ALA A 1 166 ? -14.583 -1.716 -12.258 1.00 84.06 166 ALA A N 1
ATOM 1421 C CA . ALA A 1 166 ? -15.852 -1.810 -11.548 1.00 84.06 166 ALA A CA 1
ATOM 1422 C C . ALA A 1 166 ? -16.843 -2.739 -12.265 1.00 84.06 166 ALA A C 1
ATOM 1424 O O . ALA A 1 166 ? -17.502 -3.559 -11.621 1.00 84.06 166 ALA A O 1
ATOM 1425 N N . ASN A 1 167 ? -16.916 -2.670 -13.598 1.00 86.56 167 ASN A N 1
ATOM 1426 C CA . ASN A 1 167 ? -17.759 -3.565 -14.391 1.00 86.56 167 ASN A CA 1
ATOM 1427 C C . ASN A 1 167 ? -17.293 -5.024 -14.296 1.00 86.56 167 ASN A C 1
ATOM 1429 O O . ASN A 1 167 ? -18.110 -5.918 -14.059 1.00 86.56 167 ASN A O 1
ATOM 1433 N N . LYS A 1 168 ? -15.984 -5.280 -14.416 1.00 84.81 168 LYS A N 1
ATOM 1434 C CA . LYS A 1 168 ? -15.413 -6.630 -14.273 1.00 84.81 168 LYS A CA 1
ATOM 1435 C C . LYS A 1 168 ? -15.612 -7.186 -12.862 1.00 84.81 168 LYS A C 1
ATOM 1437 O O . LYS A 1 168 ? -16.004 -8.343 -12.718 1.00 84.81 168 LYS A O 1
ATOM 1442 N N . LYS A 1 169 ? -15.423 -6.356 -11.832 1.00 83.50 169 LYS A N 1
ATOM 1443 C CA . LYS A 1 169 ? -15.664 -6.701 -10.425 1.00 83.50 169 LYS A CA 1
ATOM 1444 C C . LYS A 1 169 ? -17.121 -7.117 -10.204 1.00 83.50 169 LYS A C 1
ATOM 1446 O O . LYS A 1 169 ? -17.371 -8.198 -9.673 1.00 83.50 169 LYS A O 1
ATOM 1451 N N . LYS A 1 170 ? -18.087 -6.311 -10.667 1.00 87.00 170 LYS A N 1
ATOM 1452 C CA . LYS A 1 170 ? -19.526 -6.636 -10.591 1.00 87.00 170 LYS A CA 1
ATOM 1453 C C . LYS A 1 170 ? -19.850 -7.966 -11.272 1.00 87.00 170 LYS A C 1
ATOM 1455 O O . LYS A 1 170 ? -20.521 -8.805 -10.674 1.00 87.00 170 LYS A O 1
ATOM 1460 N N . TRP A 1 171 ? -19.340 -8.180 -12.486 1.00 84.38 171 TRP A N 1
ATOM 1461 C CA . TRP A 1 171 ? -19.560 -9.420 -13.232 1.00 84.38 171 TRP A CA 1
ATOM 1462 C C . TRP A 1 171 ? -18.995 -10.652 -12.507 1.00 84.38 171 TRP A C 1
ATOM 1464 O O . TRP A 1 171 ? -19.677 -11.669 -12.400 1.00 84.38 171 TRP A O 1
ATOM 1474 N N . TYR A 1 172 ? -17.792 -10.551 -11.930 1.00 82.75 172 TYR A N 1
ATOM 1475 C CA . TYR A 1 172 ? -17.194 -11.632 -11.141 1.00 82.75 172 TYR A CA 1
ATOM 1476 C C . TYR A 1 172 ? -18.063 -12.028 -9.936 1.00 82.75 172 TYR A C 1
ATOM 1478 O O . TYR A 1 172 ? -18.337 -13.213 -9.728 1.00 82.75 172 TYR A O 1
ATOM 1486 N N . TYR A 1 173 ? -18.541 -11.053 -9.154 1.00 82.81 173 TYR A N 1
ATOM 1487 C CA . TYR A 1 173 ? -19.408 -11.345 -8.008 1.00 82.81 173 TYR A CA 1
ATOM 1488 C C . TYR A 1 173 ? -20.763 -11.915 -8.428 1.00 82.81 173 TYR A C 1
ATOM 1490 O O . TYR A 1 173 ? -21.251 -12.840 -7.775 1.00 82.81 173 TYR A O 1
ATOM 1498 N N . PHE A 1 174 ? -21.338 -11.426 -9.531 1.00 83.00 174 PHE A N 1
ATOM 1499 C CA . PHE A 1 174 ? -22.546 -12.004 -10.113 1.00 83.00 174 PHE A CA 1
ATOM 1500 C C . PHE A 1 174 ? -22.341 -13.493 -10.430 1.00 83.00 174 PHE A C 1
ATOM 1502 O O . PHE A 1 174 ? -23.067 -14.333 -9.898 1.00 83.00 174 PHE A O 1
ATOM 1509 N N . MET A 1 175 ? -21.289 -13.845 -11.175 1.00 81.38 175 MET A N 1
ATOM 1510 C CA . MET A 1 175 ? -20.978 -15.239 -11.523 1.00 81.38 175 MET A CA 1
ATOM 1511 C C . MET A 1 175 ? -20.752 -16.124 -10.287 1.00 81.38 175 MET A C 1
ATOM 1513 O O . MET A 1 175 ? -21.279 -17.233 -10.211 1.00 81.38 175 MET A O 1
ATOM 1517 N N . LYS A 1 176 ? -20.035 -15.620 -9.275 1.00 81.12 176 LYS A N 1
ATOM 1518 C CA . LYS A 1 176 ? -19.793 -16.338 -8.011 1.00 81.12 176 LYS A CA 1
ATOM 1519 C C . LYS A 1 176 ? -21.070 -16.562 -7.191 1.00 81.12 176 LYS A C 1
ATOM 1521 O O . LYS A 1 176 ? -21.169 -17.541 -6.456 1.00 81.12 176 LYS A O 1
ATOM 1526 N N . SER A 1 177 ? -22.045 -15.658 -7.286 1.00 79.38 177 SER A N 1
ATOM 1527 C CA . SER A 1 177 ? -23.347 -15.812 -6.624 1.00 79.38 177 SER A CA 1
ATOM 1528 C C . SER A 1 177 ? -24.242 -16.840 -7.323 1.00 79.38 177 SER A C 1
ATOM 1530 O O . SER A 1 177 ? -24.991 -17.552 -6.658 1.00 79.38 177 SER A O 1
ATOM 1532 N N . VAL A 1 178 ? -24.117 -16.963 -8.649 1.00 76.94 178 VAL A N 1
ATOM 1533 C CA . VAL A 1 178 ? -24.819 -17.967 -9.459 1.00 76.94 178 VAL A CA 1
ATOM 1534 C C . VAL A 1 178 ? -24.231 -19.362 -9.228 1.00 76.94 178 VAL A C 1
ATOM 1536 O O . VAL A 1 178 ? -24.986 -20.323 -9.110 1.00 76.94 178 VAL A O 1
ATOM 1539 N N . SER A 1 179 ? -22.907 -19.489 -9.089 1.00 69.00 179 SER A N 1
ATOM 1540 C CA . SER A 1 179 ? -22.256 -20.788 -8.858 1.00 69.00 179 SER A CA 1
ATOM 1541 C C . SER A 1 179 ? -22.493 -21.375 -7.463 1.00 69.00 179 SER A C 1
ATOM 1543 O O . SER A 1 179 ? -22.409 -22.583 -7.306 1.00 69.00 179 SER A O 1
ATOM 1545 N N . LYS A 1 180 ? -22.807 -20.548 -6.457 1.00 63.81 180 LYS A N 1
ATOM 1546 C CA . LYS A 1 180 ? -23.164 -21.001 -5.098 1.00 63.81 180 LYS A CA 1
ATOM 1547 C C . LYS A 1 180 ? -24.621 -21.462 -4.946 1.00 63.81 180 LYS A C 1
ATOM 1549 O O . LYS A 1 180 ? -24.987 -21.918 -3.869 1.00 63.81 180 LYS A O 1
ATOM 1554 N N . LYS A 1 181 ? -25.461 -21.280 -5.972 1.00 57.22 181 LYS A N 1
ATOM 1555 C CA . LYS A 1 181 ? -26.886 -21.665 -5.975 1.00 57.22 181 LYS A CA 1
ATOM 1556 C C . LYS A 1 181 ? -27.165 -22.987 -6.711 1.00 57.22 181 LYS A C 1
ATOM 1558 O O . LYS A 1 181 ? -28.330 -23.327 -6.889 1.00 57.22 181 LYS A O 1
ATOM 1563 N N . LYS A 1 182 ? -26.125 -23.694 -7.155 1.00 46.84 182 LYS A N 1
ATOM 1564 C CA . LYS A 1 182 ? -26.186 -25.056 -7.701 1.00 46.84 182 LYS A CA 1
ATOM 1565 C C . LYS A 1 182 ? -25.496 -26.004 -6.735 1.00 46.84 182 LYS A C 1
ATOM 1567 O O . LYS A 1 182 ? -25.958 -27.157 -6.662 1.00 46.84 182 LYS A O 1
#

pLDDT: mean 79.32, std 15.14, range [32.97, 95.69]